Protein AF-A0A090WZ86-F1 (afdb_monomer_lite)

Foldseek 3Di:
DDDDDDPPDPPPPPPDPPPPDPDDDDPDDADQAPQFAFFDDDPGRDLQPDPLAAPQWDDAPQKIKGWGQGNQQWTKIWMAGPDDGHIDIETDPVDHQDDRDSQFHKHWDAQPPFGKIKIWGGADQDFTFIKIFDTCCRVPVPVDDPYPVRMDHTDRDPDPPDIDGDTRAYQDDQDFDDDPNDGDSPHPHPPPVSD

pLDDT: mean 83.58, std 19.61, range [30.97, 98.69]

Organism: NCBI:txid504487

Sequence (195 aa):
MRKKILVSILCLVVVYPMFSQLKVVSKSISTIDKNALTVDGKFSSGINGRTFQKDALITHNGYQYVVHYNSERRVCISRRKLPNGKWNTLQFLDYYFKSNDSHNCISMGICPNDGTIHLAFDHHVDSLNYRVSKKGLATYPKLMKWDVSSFEPITSELEKDKPIIITYLNFGKPQMVIFNLTIVFAVRVMAIACW

Secondary structure (DSSP, 8-state):
-------------------------------S-TT--B--SSS-SB-SS-TTSTTSEEEETTEEEEEEE-TTS-EEEEEEETTTPPPEEEE-SS-------TT-PPEEEE-TTT--EEEE---EEEE--EEEBPTTTTTSTTTS--SGGGBPPPBSBSSTT-B-EEES-B-SPP---EETTEE---S-B---TT-

Structure (mmCIF, N/CA/C/O backbone):
data_AF-A0A090WZ86-F1
#
_entry.id   AF-A0A090WZ86-F1
#
loop_
_atom_site.group_PDB
_atom_site.id
_atom_site.type_symbol
_atom_site.label_atom_id
_atom_site.label_alt_id
_atom_site.label_comp_id
_atom_site.label_asym_id
_atom_site.label_entity_id
_atom_site.label_seq_id
_atom_site.pdbx_PDB_ins_code
_atom_site.Cartn_x
_atom_site.Cartn_y
_atom_site.Cartn_z
_atom_site.occupancy
_atom_site.B_iso_or_equiv
_atom_site.auth_seq_id
_atom_site.auth_comp_id
_atom_site.auth_asym_id
_atom_site.auth_atom_id
_atom_site.pdbx_PDB_model_num
ATOM 1 N N . MET A 1 1 ? 18.870 37.520 84.024 1.00 39.22 1 MET A N 1
ATOM 2 C CA . MET A 1 1 ? 19.244 37.514 82.589 1.00 39.22 1 MET A CA 1
ATOM 3 C C . MET A 1 1 ? 18.884 36.160 81.969 1.00 39.22 1 MET A C 1
ATOM 5 O O . MET A 1 1 ? 19.612 35.201 82.174 1.00 39.22 1 MET A O 1
ATOM 9 N N . ARG A 1 2 ? 17.742 36.040 81.273 1.00 42.72 2 ARG A N 1
ATOM 10 C CA . ARG A 1 2 ? 17.337 34.818 80.542 1.00 42.72 2 ARG A CA 1
ATOM 11 C C . ARG A 1 2 ? 17.528 35.062 79.041 1.00 42.72 2 ARG A C 1
ATOM 13 O O . ARG A 1 2 ? 16.828 35.895 78.474 1.00 42.72 2 ARG A O 1
ATOM 20 N N . LYS A 1 3 ? 18.491 34.376 78.415 1.00 45.03 3 LYS A N 1
ATOM 21 C CA . LYS A 1 3 ? 18.732 34.425 76.962 1.00 45.03 3 LYS A CA 1
ATOM 22 C C . LYS A 1 3 ? 17.615 33.648 76.252 1.00 45.03 3 LYS A C 1
ATOM 24 O O . LYS A 1 3 ? 17.501 32.442 76.440 1.00 45.03 3 LYS A O 1
ATOM 29 N N . LYS A 1 4 ? 16.775 34.338 75.474 1.00 47.06 4 LYS A N 1
ATOM 30 C CA . LYS A 1 4 ? 15.809 33.713 74.559 1.00 47.06 4 LYS A CA 1
ATOM 31 C C . LYS A 1 4 ? 16.575 33.272 73.309 1.00 47.06 4 LYS A C 1
ATOM 33 O O . LYS A 1 4 ? 17.083 34.120 72.585 1.00 47.06 4 LYS A O 1
ATOM 38 N N . ILE A 1 5 ? 16.702 31.965 73.092 1.00 53.88 5 ILE A N 1
ATOM 39 C CA . ILE A 1 5 ? 17.257 31.409 71.853 1.00 53.88 5 ILE A CA 1
ATOM 40 C C . ILE A 1 5 ? 16.144 31.465 70.806 1.00 53.88 5 ILE A C 1
ATOM 42 O O . ILE A 1 5 ? 15.132 30.778 70.925 1.00 53.88 5 ILE A O 1
ATOM 46 N N . LEU A 1 6 ? 16.315 32.343 69.822 1.00 53.22 6 LEU A N 1
ATOM 47 C CA . LEU A 1 6 ? 15.448 32.456 68.657 1.00 53.22 6 LEU A CA 1
ATOM 48 C C . LEU A 1 6 ? 15.813 31.313 67.697 1.00 53.22 6 LEU A C 1
ATOM 50 O O . LEU A 1 6 ? 16.850 31.361 67.039 1.00 53.22 6 LEU A O 1
ATOM 54 N N . VAL A 1 7 ? 15.001 30.257 67.657 1.00 53.53 7 VAL A N 1
ATOM 55 C CA . VAL A 1 7 ? 15.144 29.184 66.663 1.00 53.53 7 VAL A CA 1
ATOM 56 C C . VAL A 1 7 ? 14.604 29.719 65.339 1.00 53.53 7 VAL A C 1
ATOM 58 O O . VAL A 1 7 ? 13.395 29.818 65.143 1.00 53.53 7 VAL A O 1
ATOM 61 N N . SER A 1 8 ? 15.510 30.124 64.452 1.00 55.25 8 SER A N 1
ATOM 62 C CA . SER A 1 8 ? 15.177 30.479 63.073 1.00 55.25 8 SER A CA 1
ATOM 63 C C . SER A 1 8 ? 14.865 29.194 62.305 1.00 55.25 8 SER A C 1
ATOM 65 O O . SER A 1 8 ? 15.757 28.388 62.043 1.00 55.25 8 SER A O 1
ATOM 67 N N . ILE A 1 9 ? 13.587 28.970 61.995 1.00 58.94 9 ILE A N 1
ATOM 68 C CA . ILE A 1 9 ? 13.146 27.876 61.127 1.00 58.94 9 ILE A CA 1
ATOM 69 C C . ILE A 1 9 ? 13.481 28.289 59.693 1.00 58.94 9 ILE A C 1
ATOM 71 O O . ILE A 1 9 ? 12.771 29.076 59.068 1.00 58.94 9 ILE A O 1
ATOM 75 N N . LEU A 1 10 ? 14.597 27.777 59.181 1.00 55.28 10 LEU A N 1
ATOM 76 C CA . LEU A 1 10 ? 14.956 27.879 57.774 1.00 55.28 10 LEU A CA 1
ATOM 77 C C . LEU A 1 10 ? 13.986 26.994 56.971 1.00 55.28 10 LEU A C 1
ATOM 79 O O . LEU A 1 10 ? 14.172 25.782 56.878 1.00 55.28 10 LEU A O 1
ATOM 83 N N . CYS A 1 11 ? 12.929 27.590 56.414 1.00 53.56 11 CYS A N 1
ATOM 84 C CA . CYS A 1 11 ? 12.079 26.941 55.416 1.00 53.56 11 CYS A CA 1
ATOM 85 C C . CYS A 1 11 ? 12.899 26.692 54.141 1.00 53.56 11 CYS A C 1
ATOM 87 O O . CYS A 1 11 ? 12.952 27.527 53.240 1.00 53.56 11 CYS A O 1
ATOM 89 N N . LEU A 1 12 ? 13.549 25.531 54.072 1.00 58.34 12 LEU A N 1
ATOM 90 C CA . LEU A 1 12 ? 14.078 24.960 52.839 1.00 58.34 12 LEU A CA 1
ATOM 91 C C . LEU A 1 12 ? 12.886 24.606 51.940 1.00 58.34 12 LEU A C 1
ATOM 93 O O . LEU A 1 12 ? 12.305 23.526 52.040 1.00 58.34 12 LEU A O 1
ATOM 97 N N . VAL A 1 13 ? 12.490 25.541 51.076 1.00 61.47 13 VAL A N 1
ATOM 98 C CA . VAL A 1 13 ? 11.568 25.260 49.973 1.00 61.47 13 VAL A CA 1
ATOM 99 C C . VAL A 1 13 ? 12.326 24.385 48.981 1.00 61.47 13 VAL A C 1
ATOM 101 O O . VAL A 1 13 ? 13.058 24.871 48.121 1.00 61.47 13 VAL A O 1
ATOM 104 N N . VAL A 1 14 ? 12.198 23.069 49.142 1.00 64.75 14 VAL A N 1
ATOM 105 C CA . VAL A 1 14 ? 12.689 22.098 48.166 1.00 64.75 14 VAL A CA 1
ATOM 106 C C . VAL A 1 14 ? 11.776 22.193 46.948 1.00 64.75 14 VAL A C 1
ATOM 108 O O . VAL A 1 14 ? 10.682 21.631 46.922 1.00 64.75 14 VAL A O 1
ATOM 111 N N . VAL A 1 15 ? 12.209 22.953 45.942 1.00 65.00 15 VAL A N 1
ATOM 112 C CA . VAL A 1 15 ? 11.577 22.960 44.621 1.00 65.00 15 VAL A CA 1
ATOM 113 C C . VAL A 1 15 ? 11.912 21.621 43.969 1.00 65.00 15 VAL A C 1
ATOM 115 O O . VAL A 1 15 ? 12.949 21.474 43.329 1.00 65.00 15 VAL A O 1
ATOM 118 N N . TYR A 1 16 ? 11.064 20.614 44.176 1.00 65.81 16 TYR A N 1
ATOM 119 C CA . TYR A 1 16 ? 11.126 19.388 43.389 1.00 65.81 16 TYR A CA 1
ATOM 120 C C . TYR A 1 16 ? 10.712 19.737 41.957 1.00 65.81 16 TYR A C 1
ATOM 122 O O . TYR A 1 16 ? 9.567 20.151 41.752 1.00 65.81 16 TYR A O 1
ATOM 130 N N . PRO A 1 17 ? 11.587 19.588 40.949 1.00 64.00 17 PRO A N 1
ATOM 131 C CA . PRO A 1 17 ? 11.141 19.698 39.575 1.00 64.00 17 PRO A CA 1
ATOM 132 C C . PRO A 1 17 ? 10.193 18.524 39.307 1.00 64.00 17 PRO A C 1
ATOM 134 O O . PRO A 1 17 ? 10.620 17.375 39.190 1.00 64.00 17 PRO A O 1
ATOM 137 N N . MET A 1 18 ? 8.887 18.796 39.241 1.00 65.12 18 MET A N 1
ATOM 138 C CA . MET A 1 18 ? 7.912 17.839 38.724 1.00 65.12 18 MET A CA 1
ATOM 139 C C . MET A 1 18 ? 8.135 17.693 37.218 1.00 65.12 18 MET A C 1
ATOM 141 O O . MET A 1 18 ? 7.459 18.314 36.400 1.00 65.12 18 MET A O 1
ATOM 145 N N . PHE A 1 19 ? 9.083 16.843 36.838 1.00 65.44 19 PHE A N 1
ATOM 146 C CA . PHE A 1 19 ? 9.094 16.269 35.503 1.00 65.44 19 PHE A CA 1
ATOM 147 C C . PHE A 1 19 ? 7.939 15.270 35.426 1.00 65.44 19 PHE A C 1
ATOM 149 O O . PHE A 1 19 ? 8.077 14.103 35.785 1.00 65.44 19 PHE A O 1
ATOM 156 N N . SER A 1 20 ? 6.768 15.729 34.986 1.00 66.81 20 SER A N 1
ATOM 157 C CA . SER A 1 20 ? 5.712 14.814 34.558 1.00 66.81 20 SER A CA 1
ATOM 158 C C . SER A 1 20 ? 6.162 14.166 33.250 1.00 66.81 20 SER A C 1
ATOM 160 O O . SER A 1 20 ? 6.010 14.733 32.168 1.00 66.81 20 SER A O 1
ATOM 162 N N . GLN A 1 21 ? 6.801 13.001 33.344 1.00 76.12 21 GLN A N 1
ATOM 163 C CA . GLN A 1 21 ? 7.165 12.224 32.168 1.00 76.12 21 GLN A CA 1
ATOM 164 C C . GLN A 1 21 ? 5.906 11.534 31.632 1.00 76.12 21 GLN A C 1
ATOM 166 O O . GLN A 1 21 ? 5.276 10.734 32.326 1.00 76.12 21 GLN A O 1
ATOM 171 N N . LEU A 1 22 ? 5.533 11.833 30.385 1.00 82.06 22 LEU A N 1
ATOM 172 C CA . LEU A 1 22 ? 4.475 11.117 29.670 1.00 82.06 22 LEU A CA 1
ATOM 173 C C . LEU A 1 22 ? 4.812 9.621 29.636 1.00 82.06 22 LEU A C 1
ATOM 175 O O . LEU A 1 22 ? 5.748 9.194 28.959 1.00 82.06 22 LEU A O 1
ATOM 179 N N . LYS A 1 23 ? 4.038 8.811 30.363 1.00 82.94 23 LYS A N 1
ATOM 180 C CA . LYS A 1 23 ? 4.167 7.354 30.327 1.00 82.94 23 LYS A CA 1
ATOM 181 C C . LYS A 1 23 ? 3.470 6.825 29.076 1.00 82.94 23 LYS A C 1
ATOM 183 O O . LYS A 1 23 ? 2.263 6.593 29.072 1.00 82.94 23 LYS A O 1
ATOM 188 N N . VAL A 1 24 ? 4.236 6.631 28.008 1.00 84.38 24 VAL A N 1
ATOM 189 C CA . VAL A 1 24 ? 3.754 5.950 26.802 1.00 84.38 24 VAL A CA 1
ATOM 190 C C . VAL A 1 24 ? 3.672 4.454 27.104 1.00 84.38 24 VAL A C 1
ATOM 192 O O . VAL A 1 24 ? 4.690 3.794 27.298 1.00 84.38 24 VAL A O 1
ATOM 195 N N . VAL A 1 25 ? 2.455 3.914 27.173 1.00 86.00 25 VAL A N 1
ATOM 196 C CA . VAL A 1 25 ? 2.216 2.474 27.340 1.00 86.00 25 VAL A CA 1
ATOM 197 C C . VAL A 1 25 ? 1.692 1.916 26.023 1.00 86.00 25 VAL A C 1
ATOM 199 O O . VAL A 1 25 ? 0.678 2.385 25.505 1.00 86.00 25 VAL A O 1
ATOM 202 N N . SER A 1 26 ? 2.371 0.903 25.477 1.00 82.25 26 SER A N 1
ATOM 203 C CA . SER A 1 26 ? 1.853 0.162 24.326 1.00 82.25 26 SER A CA 1
ATOM 204 C C . SER A 1 26 ? 0.559 -0.543 24.724 1.00 82.25 26 SER A C 1
ATOM 206 O O . SER A 1 26 ? 0.555 -1.376 25.628 1.00 82.25 26 SER A O 1
ATOM 208 N N . LYS A 1 27 ? -0.552 -0.192 24.070 1.00 83.62 27 LYS A N 1
ATOM 209 C CA . LYS A 1 27 ? -1.859 -0.805 24.347 1.00 83.62 27 LYS A CA 1
ATOM 210 C C . LYS A 1 27 ? -1.998 -2.174 23.684 1.00 83.62 27 LYS A C 1
ATOM 212 O O . LYS A 1 27 ? -2.560 -3.091 24.270 1.00 83.62 27 LYS A O 1
ATOM 217 N N . SER A 1 28 ? -1.531 -2.293 22.444 1.00 84.62 28 SER A N 1
ATOM 218 C CA . SER A 1 28 ? -1.653 -3.513 21.646 1.00 84.62 28 SER A CA 1
ATOM 219 C C . SER A 1 28 ? -0.748 -3.453 20.423 1.00 84.62 28 SER A C 1
ATOM 221 O O . SER A 1 28 ? -0.663 -2.409 19.775 1.00 84.62 28 SER A O 1
ATOM 223 N N . ILE A 1 29 ? -0.171 -4.592 20.051 1.00 87.81 29 ILE A N 1
ATOM 224 C CA . ILE A 1 29 ? 0.528 -4.776 18.777 1.00 87.81 29 ILE A CA 1
ATOM 225 C C . ILE A 1 29 ? -0.422 -5.482 17.813 1.00 87.81 29 ILE A C 1
ATOM 227 O O . ILE A 1 29 ? -1.115 -6.426 18.188 1.00 87.81 29 ILE A O 1
ATOM 231 N N . SER A 1 30 ? -0.462 -5.030 16.563 1.00 91.81 30 SER A N 1
ATOM 232 C CA . SER A 1 30 ? -1.195 -5.710 15.501 1.00 91.81 30 SER A CA 1
ATOM 233 C C . SER A 1 30 ? -0.286 -5.903 14.303 1.00 91.81 30 SER A C 1
ATOM 235 O O . SER A 1 30 ? 0.218 -4.934 13.743 1.00 91.81 30 SER A O 1
ATOM 237 N N . THR A 1 31 ? -0.080 -7.161 13.92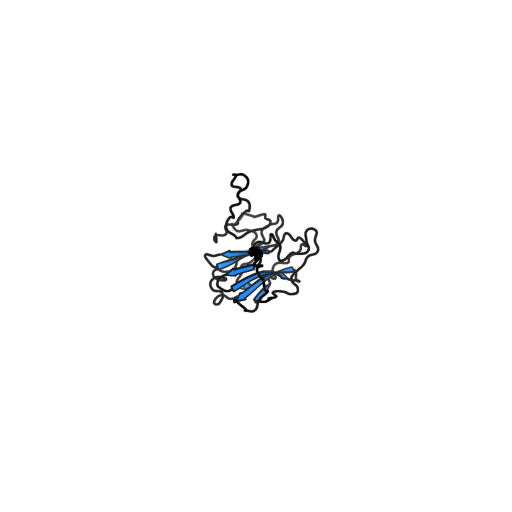8 1.00 94.62 31 THR A N 1
ATOM 238 C CA . THR A 1 31 ? 0.767 -7.539 12.800 1.00 94.62 31 THR A CA 1
ATOM 239 C C . THR A 1 31 ? -0.082 -7.697 11.547 1.00 94.62 31 THR A C 1
ATOM 241 O O . THR A 1 31 ? -1.096 -8.394 11.574 1.00 94.62 31 THR A O 1
ATOM 244 N N . ILE A 1 32 ? 0.336 -7.045 10.466 1.00 95.69 32 ILE A N 1
ATOM 245 C CA . ILE A 1 32 ? -0.312 -7.120 9.150 1.00 95.69 32 ILE A CA 1
ATOM 246 C C . ILE A 1 32 ? 0.313 -8.247 8.332 1.00 95.69 32 ILE A C 1
ATOM 248 O O . ILE A 1 32 ? -0.394 -9.096 7.802 1.00 95.69 32 ILE A O 1
ATOM 252 N N . ASP A 1 33 ? 1.644 -8.273 8.293 1.00 96.06 33 ASP A N 1
ATOM 253 C CA . ASP A 1 33 ? 2.438 -9.251 7.565 1.00 96.06 33 ASP A CA 1
ATOM 254 C C . ASP A 1 33 ? 3.759 -9.468 8.317 1.00 96.06 33 ASP A C 1
ATOM 256 O O . ASP A 1 33 ? 4.492 -8.516 8.585 1.00 96.06 33 ASP A O 1
ATOM 260 N N . LYS A 1 34 ? 4.029 -10.713 8.724 1.00 95.50 34 LYS A N 1
ATOM 261 C CA . LYS A 1 34 ? 5.273 -11.082 9.427 1.00 95.50 34 LYS A CA 1
ATOM 262 C C . LYS A 1 34 ? 6.469 -11.158 8.480 1.00 95.50 34 LYS A C 1
ATOM 264 O O . LYS A 1 34 ? 7.598 -11.039 8.938 1.00 95.50 34 LYS A O 1
ATOM 269 N N . ASN A 1 35 ? 6.198 -11.343 7.192 1.00 95.25 35 ASN A N 1
ATOM 270 C CA . ASN A 1 35 ? 7.178 -11.537 6.136 1.00 95.25 35 ASN A CA 1
ATOM 271 C C . ASN A 1 35 ? 7.135 -10.360 5.150 1.00 95.25 35 ASN A C 1
ATOM 273 O O . ASN A 1 35 ? 7.445 -10.527 3.973 1.00 95.25 35 ASN A O 1
ATOM 277 N N . ALA A 1 36 ? 6.716 -9.172 5.607 1.00 96.25 36 ALA A N 1
ATOM 278 C CA . ALA A 1 36 ? 6.737 -7.973 4.779 1.00 96.25 36 ALA A CA 1
ATOM 279 C C . ALA A 1 36 ? 8.138 -7.778 4.184 1.00 96.25 36 ALA A C 1
ATOM 281 O O . ALA A 1 36 ? 9.143 -7.999 4.863 1.00 96.25 36 ALA A O 1
ATOM 282 N N . LEU A 1 37 ? 8.197 -7.369 2.917 1.00 97.44 37 LEU A N 1
ATOM 283 C CA . LEU A 1 37 ? 9.449 -7.306 2.176 1.00 97.44 37 LEU A CA 1
ATOM 284 C C . LEU A 1 37 ? 10.464 -6.399 2.873 1.00 97.44 37 LEU A C 1
ATOM 286 O O . LEU A 1 37 ? 10.158 -5.259 3.239 1.00 97.44 37 LEU A O 1
ATOM 290 N N . THR A 1 38 ? 11.692 -6.891 2.957 1.00 96.12 38 THR A N 1
ATOM 291 C CA . THR A 1 38 ? 12.906 -6.084 3.023 1.00 96.12 38 THR A CA 1
ATOM 292 C C . THR A 1 38 ? 13.673 -6.292 1.724 1.00 96.12 38 THR A C 1
ATOM 294 O O . THR A 1 38 ? 13.548 -7.327 1.067 1.00 96.12 38 THR A O 1
ATOM 297 N N . VAL A 1 39 ? 14.426 -5.285 1.306 1.00 95.31 39 VAL A N 1
ATOM 298 C CA . VAL A 1 39 ? 15.260 -5.358 0.103 1.00 95.31 39 VAL A CA 1
ATOM 299 C C . VAL A 1 39 ? 16.730 -5.349 0.488 1.00 95.31 39 VAL A C 1
ATOM 301 O O . VAL A 1 39 ? 17.085 -4.954 1.593 1.00 95.31 39 VAL A O 1
ATOM 304 N N . ASP A 1 40 ? 17.588 -5.778 -0.426 1.00 93.06 40 ASP A N 1
ATOM 305 C CA . ASP A 1 40 ? 19.031 -5.599 -0.299 1.00 93.06 40 ASP A CA 1
ATOM 306 C C . ASP A 1 40 ? 19.513 -4.761 -1.481 1.00 93.06 40 ASP A C 1
ATOM 308 O O . ASP A 1 40 ? 19.648 -5.239 -2.610 1.00 93.06 40 ASP A O 1
ATOM 312 N N . GLY A 1 41 ? 19.628 -3.457 -1.252 1.00 88.19 41 GLY A N 1
ATOM 313 C CA . GLY A 1 41 ? 19.908 -2.485 -2.295 1.00 88.19 41 GLY A CA 1
ATOM 314 C C . GLY A 1 41 ? 20.697 -1.295 -1.779 1.00 88.19 41 GLY A C 1
ATOM 315 O O . GLY A 1 41 ? 20.852 -1.086 -0.579 1.00 88.19 41 GLY A O 1
ATOM 316 N N . LYS A 1 42 ? 21.179 -0.481 -2.721 1.00 90.12 42 LYS A N 1
ATOM 317 C CA . LYS A 1 42 ? 22.143 0.603 -2.479 1.00 90.12 42 LYS A CA 1
ATOM 318 C C . LYS A 1 42 ? 21.708 1.624 -1.419 1.00 90.12 42 LYS A C 1
ATOM 320 O O . LYS A 1 42 ? 22.558 2.208 -0.757 1.00 90.12 42 LYS A O 1
ATOM 325 N N . PHE A 1 43 ? 20.409 1.893 -1.306 1.00 87.62 43 PHE A N 1
ATOM 326 C CA . PHE A 1 43 ? 19.899 3.033 -0.539 1.00 87.62 43 PHE A CA 1
ATOM 327 C C . PHE A 1 43 ? 19.440 2.658 0.874 1.00 87.62 43 PHE A C 1
ATOM 329 O O . PHE A 1 43 ? 19.693 3.400 1.822 1.00 87.62 43 PHE A O 1
ATOM 336 N N . SER A 1 44 ? 18.750 1.524 1.029 1.00 91.50 44 SER A N 1
ATOM 337 C CA . SER A 1 44 ? 18.336 0.969 2.321 1.00 91.50 44 SER A CA 1
ATOM 338 C C . SER A 1 44 ? 17.670 -0.391 2.145 1.00 91.50 44 SER A C 1
ATOM 340 O O . SER A 1 44 ? 17.164 -0.688 1.067 1.00 91.50 44 SER A O 1
ATOM 342 N N . SER A 1 45 ? 17.577 -1.163 3.229 1.00 91.94 45 SER A N 1
ATOM 343 C CA . SER A 1 45 ? 16.826 -2.417 3.254 1.00 91.94 45 SER A CA 1
ATOM 344 C C . SER A 1 45 ? 15.337 -2.267 3.571 1.00 91.94 45 SER A C 1
ATOM 346 O O . SER A 1 45 ? 14.533 -3.146 3.254 1.00 91.94 45 SER A O 1
ATOM 348 N N . GLY A 1 46 ? 14.935 -1.146 4.176 1.00 92.12 46 GLY A N 1
ATOM 349 C CA . GLY A 1 46 ? 13.526 -0.853 4.416 1.00 92.12 46 GLY A CA 1
ATOM 350 C C . GLY A 1 46 ? 12.856 -0.377 3.132 1.00 92.12 46 GLY A C 1
ATOM 351 O O . GLY A 1 46 ? 13.106 0.741 2.704 1.00 92.12 46 GLY A O 1
ATOM 352 N N . ILE A 1 47 ? 11.999 -1.191 2.521 1.00 95.44 47 ILE A N 1
ATOM 353 C CA . ILE A 1 47 ? 11.106 -0.737 1.437 1.00 95.44 47 ILE A CA 1
ATOM 354 C C . ILE A 1 47 ? 9.723 -0.341 1.972 1.00 95.44 47 ILE A C 1
ATOM 356 O O . ILE A 1 47 ? 9.053 0.527 1.423 1.00 95.44 47 ILE A O 1
ATOM 360 N N . ASN A 1 48 ? 9.315 -0.945 3.089 1.00 95.25 48 ASN A N 1
ATOM 361 C CA . ASN A 1 48 ? 8.078 -0.645 3.796 1.00 95.25 48 ASN A CA 1
ATOM 362 C C . ASN A 1 48 ? 8.371 0.251 5.008 1.00 95.25 48 ASN A C 1
ATOM 364 O O . ASN A 1 48 ? 9.306 -0.018 5.761 1.00 95.25 48 ASN A O 1
ATOM 368 N N . GLY A 1 49 ? 7.566 1.293 5.226 1.00 88.56 49 GLY A N 1
ATOM 369 C CA . GLY A 1 49 ? 7.665 2.162 6.402 1.00 88.56 49 GLY A CA 1
ATOM 370 C C . GLY A 1 49 ? 8.760 3.225 6.313 1.00 88.56 49 GLY A C 1
ATOM 371 O O . GLY A 1 49 ? 9.348 3.591 7.331 1.00 88.56 49 GLY A O 1
ATOM 372 N N . ARG A 1 50 ? 9.068 3.721 5.109 1.00 89.38 50 ARG A N 1
ATOM 373 C CA . ARG A 1 50 ? 10.053 4.799 4.949 1.00 89.38 50 ARG A CA 1
ATOM 374 C C . ARG A 1 50 ? 9.526 6.126 5.4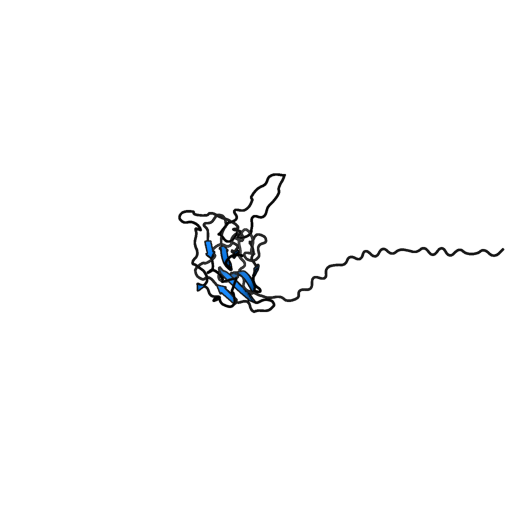60 1.00 89.38 50 ARG A C 1
ATOM 376 O O . ARG A 1 50 ? 8.352 6.435 5.315 1.00 89.38 50 ARG A O 1
ATOM 383 N N . THR A 1 51 ? 10.422 6.954 5.993 1.00 86.62 51 THR A N 1
ATOM 384 C CA . THR A 1 51 ? 10.078 8.292 6.508 1.00 86.62 51 THR A CA 1
ATOM 385 C C . THR A 1 51 ? 9.479 9.200 5.433 1.00 86.62 51 THR A C 1
ATOM 387 O O . THR A 1 51 ? 8.682 10.079 5.741 1.00 86.62 51 THR A O 1
ATOM 390 N N . PHE A 1 52 ? 9.839 8.975 4.168 1.00 85.00 52 PHE A N 1
ATOM 391 C CA . PHE A 1 52 ? 9.289 9.681 3.014 1.00 85.00 52 PHE A CA 1
ATOM 392 C C . PHE A 1 52 ? 8.126 8.948 2.328 1.00 85.00 52 PHE A C 1
ATOM 394 O O . PHE A 1 52 ? 7.539 9.523 1.410 1.00 85.00 52 PHE A O 1
ATOM 401 N N . GLN A 1 53 ? 7.778 7.721 2.746 1.00 87.81 53 GLN A N 1
ATOM 402 C CA . GLN A 1 53 ? 6.604 7.015 2.227 1.00 87.81 53 GLN A CA 1
ATOM 403 C C . GLN A 1 53 ? 5.358 7.833 2.569 1.00 87.81 53 GLN A C 1
ATOM 405 O O . GLN A 1 53 ? 5.095 8.115 3.740 1.00 87.81 53 GLN A O 1
ATOM 410 N N . LYS A 1 54 ? 4.603 8.244 1.548 1.00 86.88 54 LYS A N 1
ATOM 411 C CA . LYS A 1 54 ? 3.431 9.096 1.746 1.00 86.88 54 LYS A CA 1
ATOM 412 C C . LYS A 1 54 ? 2.248 8.229 2.158 1.00 86.88 54 LYS A C 1
ATOM 414 O O . LYS A 1 54 ? 1.729 7.452 1.364 1.00 86.88 54 LYS A O 1
ATOM 419 N N . ASP A 1 55 ? 1.892 8.353 3.433 1.00 88.44 55 ASP A N 1
ATOM 420 C CA . ASP A 1 55 ? 0.750 7.706 4.075 1.00 88.44 55 ASP A CA 1
ATOM 421 C C . ASP A 1 55 ? 0.714 6.176 3.927 1.00 88.44 55 ASP A C 1
ATOM 423 O O . ASP A 1 55 ? -0.189 5.591 3.335 1.00 88.44 55 ASP A O 1
ATOM 427 N N . ALA A 1 56 ? 1.675 5.492 4.555 1.00 92.56 56 ALA A N 1
ATOM 428 C CA . ALA A 1 56 ? 1.664 4.028 4.654 1.00 92.56 56 ALA A CA 1
ATOM 429 C C . ALA A 1 56 ? 0.435 3.479 5.409 1.00 92.56 56 ALA A C 1
ATOM 431 O O . ALA A 1 56 ? 0.039 2.337 5.187 1.00 92.56 56 ALA A O 1
ATOM 432 N N . LEU A 1 57 ? -0.152 4.278 6.311 1.00 94.88 57 LEU A N 1
ATOM 433 C CA . LEU A 1 57 ? -1.307 3.933 7.139 1.00 94.88 57 LEU A CA 1
ATOM 434 C C . LEU A 1 57 ? -2.295 5.103 7.182 1.00 94.88 57 LEU A C 1
ATOM 436 O O . LEU A 1 57 ? -1.932 6.201 7.591 1.00 94.88 57 LEU A O 1
ATOM 440 N N . ILE A 1 58 ? -3.559 4.852 6.836 1.00 95.62 58 ILE A N 1
ATOM 441 C CA . ILE A 1 58 ? -4.644 5.845 6.890 1.00 95.62 58 ILE A CA 1
ATOM 442 C C . ILE A 1 58 ? -5.797 5.297 7.732 1.00 95.62 58 ILE A C 1
ATOM 444 O O . ILE A 1 58 ? -6.166 4.128 7.622 1.00 95.62 58 ILE A O 1
ATOM 448 N N . THR A 1 59 ? -6.396 6.147 8.570 1.00 95.69 59 THR A N 1
ATOM 449 C CA . THR A 1 59 ? -7.669 5.854 9.249 1.00 95.69 59 THR A CA 1
ATOM 450 C C . THR A 1 59 ? -8.791 6.640 8.579 1.00 95.69 59 THR A C 1
ATOM 452 O O . THR A 1 59 ? -8.694 7.857 8.459 1.00 95.69 59 THR A O 1
ATOM 455 N N . HIS A 1 60 ? -9.863 5.964 8.169 1.00 95.12 60 HIS A N 1
ATOM 456 C CA . HIS A 1 60 ? -11.025 6.593 7.540 1.00 95.12 60 HIS A CA 1
ATOM 457 C C . HIS A 1 60 ? -12.308 5.816 7.871 1.00 95.12 60 HIS A C 1
ATOM 459 O O . HIS A 1 60 ? -12.326 4.585 7.813 1.00 95.12 60 HIS A O 1
ATOM 465 N N . ASN A 1 61 ? -13.374 6.526 8.256 1.00 95.06 61 ASN A N 1
ATOM 466 C CA . ASN A 1 61 ? -14.702 5.977 8.580 1.00 95.06 61 ASN A CA 1
ATOM 467 C C . ASN A 1 61 ? -14.701 4.738 9.496 1.00 95.06 61 ASN A C 1
ATOM 469 O O . ASN A 1 61 ? -15.432 3.770 9.278 1.00 95.06 61 ASN A O 1
ATOM 473 N N . GLY A 1 62 ? -13.871 4.756 10.544 1.00 96.31 62 GLY A N 1
ATOM 474 C CA . GLY A 1 62 ? -13.781 3.664 11.522 1.00 96.31 62 GLY A CA 1
ATOM 475 C C . GLY A 1 62 ? -13.029 2.424 11.026 1.00 96.31 62 GLY A C 1
ATOM 476 O O . GLY A 1 62 ? -13.091 1.372 11.665 1.00 96.31 62 GLY A O 1
ATOM 477 N N . TYR A 1 63 ? -12.312 2.531 9.908 1.00 98.12 63 TYR A N 1
ATOM 478 C CA . TYR A 1 63 ? -11.408 1.511 9.388 1.00 98.12 63 TYR A CA 1
ATOM 479 C C . TYR A 1 63 ? -9.988 2.056 9.293 1.00 98.12 63 TYR A C 1
ATOM 481 O O . TYR A 1 63 ? -9.774 3.258 9.143 1.00 98.12 63 TYR A O 1
ATOM 489 N N . GLN A 1 64 ? -9.019 1.152 9.369 1.00 97.81 64 GLN A N 1
ATOM 490 C CA . GLN A 1 64 ? -7.626 1.429 9.051 1.00 97.81 64 GLN A CA 1
ATOM 491 C C . GLN A 1 64 ? -7.220 0.705 7.783 1.00 97.81 64 GLN A C 1
ATOM 493 O O . GLN A 1 64 ? -7.642 -0.432 7.562 1.00 97.81 64 GLN A O 1
ATOM 498 N N . TYR A 1 65 ? -6.383 1.373 7.003 1.00 98.25 65 TYR A N 1
ATOM 499 C CA . TYR A 1 65 ? -5.847 0.932 5.728 1.00 98.25 65 TYR A CA 1
ATOM 500 C C . TYR A 1 65 ? -4.329 0.998 5.803 1.00 98.25 65 TYR A C 1
ATOM 502 O O . TYR A 1 65 ? -3.803 1.971 6.343 1.00 98.25 65 TYR A O 1
ATOM 510 N N . VAL A 1 66 ? -3.636 -0.019 5.296 1.00 98.06 66 VAL A N 1
ATOM 511 C CA . VAL A 1 66 ? -2.169 -0.056 5.236 1.00 98.06 66 VAL A CA 1
ATOM 512 C C . VAL A 1 66 ? -1.717 -0.598 3.897 1.00 98.06 66 VAL A C 1
ATOM 514 O O . VAL A 1 66 ? -2.316 -1.549 3.402 1.00 98.06 66 VAL A O 1
ATOM 517 N N . VAL A 1 67 ? -0.654 -0.021 3.346 1.00 98.19 67 VAL A N 1
ATOM 518 C CA . VAL A 1 67 ? -0.013 -0.496 2.118 1.00 98.19 67 VAL A CA 1
ATOM 519 C C . VAL A 1 67 ? 1.405 -0.971 2.379 1.00 98.19 67 VAL A C 1
ATOM 521 O O . VAL A 1 67 ? 2.152 -0.354 3.141 1.00 98.19 67 VAL A O 1
ATOM 524 N N . HIS A 1 68 ? 1.779 -2.073 1.738 1.00 98.06 68 HIS A N 1
ATOM 525 C CA . HIS A 1 68 ? 3.116 -2.647 1.842 1.00 98.06 68 HIS A CA 1
ATOM 526 C C . HIS A 1 68 ? 3.424 -3.559 0.651 1.00 98.06 68 HIS A C 1
ATOM 528 O O . HIS A 1 68 ? 2.515 -4.040 -0.023 1.00 98.06 68 HIS A O 1
ATOM 534 N N . TYR A 1 69 ? 4.705 -3.816 0.402 1.00 98.44 69 TYR A N 1
ATOM 535 C CA . TYR A 1 69 ? 5.139 -4.954 -0.400 1.00 98.44 69 TYR A CA 1
ATOM 536 C C . TYR A 1 69 ? 5.276 -6.192 0.487 1.00 98.44 69 TYR A C 1
ATOM 538 O O . TYR A 1 69 ? 5.952 -6.136 1.520 1.00 98.44 69 TYR A O 1
ATOM 546 N N . ASN A 1 70 ? 4.668 -7.307 0.090 1.00 98.19 70 ASN A N 1
ATOM 547 C CA . ASN A 1 70 ? 4.832 -8.596 0.773 1.00 98.19 70 ASN A CA 1
ATOM 548 C C . ASN A 1 70 ? 6.131 -9.313 0.345 1.00 98.19 70 ASN A C 1
ATOM 550 O O . ASN A 1 70 ? 6.808 -8.881 -0.589 1.00 98.19 70 ASN A O 1
ATOM 554 N N . SER A 1 71 ? 6.460 -10.443 0.979 1.00 97.75 71 SER A N 1
ATOM 555 C CA . SER A 1 71 ? 7.629 -11.276 0.634 1.00 97.75 71 SER A CA 1
ATOM 556 C C . SER A 1 71 ? 7.698 -11.706 -0.835 1.00 97.75 71 SER A C 1
ATOM 558 O O . SER A 1 71 ? 8.781 -11.964 -1.349 1.00 97.75 71 SER A O 1
ATOM 560 N N . GLU A 1 72 ? 6.561 -11.768 -1.529 1.00 98.19 72 GLU A N 1
ATOM 561 C CA . GLU A 1 72 ? 6.467 -12.107 -2.956 1.00 98.19 72 GLU A CA 1
ATOM 562 C C . GLU A 1 72 ? 6.665 -10.892 -3.879 1.00 98.19 72 GLU A C 1
ATOM 564 O O . GLU A 1 72 ? 6.452 -10.980 -5.091 1.00 98.19 72 GLU A O 1
ATOM 569 N N . ARG A 1 73 ? 7.063 -9.746 -3.311 1.00 98.00 73 ARG A N 1
ATOM 570 C CA . ARG A 1 73 ? 7.304 -8.476 -4.010 1.00 98.00 73 ARG A CA 1
ATOM 571 C C . ARG A 1 73 ? 6.061 -7.948 -4.726 1.00 98.00 73 ARG A C 1
ATOM 573 O O . ARG A 1 73 ? 6.144 -7.336 -5.793 1.00 98.00 73 ARG A O 1
ATOM 580 N N . ARG A 1 74 ? 4.888 -8.181 -4.134 1.00 98.44 74 ARG A N 1
ATOM 581 C CA . ARG A 1 74 ? 3.592 -7.712 -4.636 1.00 98.44 74 ARG A CA 1
ATOM 582 C C . ARG A 1 74 ? 3.088 -6.530 -3.837 1.00 98.44 74 ARG A C 1
ATOM 584 O O . ARG A 1 74 ? 3.245 -6.490 -2.618 1.00 98.44 74 ARG A O 1
ATOM 591 N N . VAL A 1 75 ? 2.435 -5.600 -4.527 1.00 98.50 75 VAL A N 1
ATOM 592 C CA . VAL A 1 75 ? 1.724 -4.487 -3.892 1.00 98.50 75 VAL A CA 1
ATOM 593 C C . VAL A 1 75 ? 0.542 -5.062 -3.117 1.00 98.50 75 VAL A C 1
ATOM 595 O O . VAL A 1 75 ? -0.282 -5.788 -3.676 1.00 98.50 75 VAL A O 1
ATOM 598 N N . CYS A 1 76 ? 0.457 -4.737 -1.832 1.00 98.69 76 CYS A N 1
ATOM 599 C CA . CYS A 1 76 ? -0.622 -5.165 -0.958 1.00 98.69 76 CYS A CA 1
ATOM 600 C C . CYS A 1 76 ? -1.323 -3.961 -0.331 1.00 98.69 76 CYS A C 1
ATOM 602 O O . CYS A 1 76 ? -0.685 -2.971 0.030 1.00 98.69 76 CYS A O 1
ATOM 604 N N . ILE A 1 77 ? -2.640 -4.076 -0.155 1.00 98.69 77 ILE A N 1
ATOM 605 C CA . ILE A 1 77 ? -3.436 -3.171 0.676 1.00 98.69 77 ILE A CA 1
ATOM 606 C C . ILE A 1 77 ? -4.241 -3.977 1.692 1.00 98.69 77 ILE A C 1
ATOM 608 O O . ILE A 1 77 ? -4.994 -4.887 1.355 1.00 98.69 77 ILE A O 1
ATOM 612 N N . SER A 1 78 ? -4.098 -3.623 2.960 1.00 98.62 78 SER A N 1
ATOM 613 C CA . SER A 1 78 ? -4.754 -4.279 4.085 1.00 98.62 78 SER A CA 1
ATOM 614 C C . SER A 1 78 ? -5.783 -3.354 4.703 1.00 98.62 78 SER A C 1
ATOM 616 O O . SER A 1 78 ? -5.507 -2.175 4.899 1.00 98.62 78 SER A O 1
ATOM 618 N N . ARG A 1 79 ? -6.952 -3.886 5.069 1.00 98.31 79 ARG A N 1
ATOM 619 C CA . ARG A 1 79 ? -7.993 -3.134 5.780 1.00 98.31 79 ARG A CA 1
ATOM 620 C C . ARG A 1 79 ? -8.449 -3.855 7.039 1.00 98.31 79 ARG A C 1
ATOM 622 O O . ARG A 1 79 ? -8.695 -5.061 7.011 1.00 98.31 79 ARG A O 1
ATOM 629 N N . ARG A 1 80 ? -8.648 -3.115 8.129 1.00 97.69 80 ARG A N 1
ATOM 630 C CA . ARG A 1 80 ? -9.302 -3.620 9.347 1.00 97.69 80 ARG A CA 1
ATOM 631 C C . ARG A 1 80 ? -10.343 -2.652 9.884 1.00 97.69 80 ARG A C 1
ATOM 633 O O . ARG A 1 80 ? -10.196 -1.441 9.752 1.00 97.69 80 ARG A O 1
ATOM 640 N N . LYS A 1 81 ? -11.368 -3.188 10.542 1.00 97.75 81 LYS A N 1
ATOM 641 C CA . LYS A 1 81 ? -12.334 -2.394 11.313 1.00 97.75 81 LYS A CA 1
ATOM 642 C C . LYS A 1 81 ? -11.730 -2.025 12.669 1.00 97.75 81 LYS A C 1
ATOM 644 O O . LYS A 1 81 ? -11.185 -2.893 13.344 1.00 97.75 81 LYS A O 1
ATOM 649 N N . LEU A 1 82 ? -11.848 -0.775 13.096 1.00 96.19 82 LEU A N 1
ATOM 650 C CA . LEU A 1 82 ? -11.419 -0.361 14.431 1.00 96.19 82 LEU A CA 1
ATOM 651 C C . LEU A 1 82 ? -12.415 -0.793 15.526 1.00 96.19 82 LEU A C 1
ATOM 653 O O . LEU A 1 82 ? -13.602 -0.978 15.243 1.00 96.19 82 LEU A O 1
ATOM 657 N N . PRO A 1 83 ? -11.952 -0.943 16.784 1.00 93.69 83 PRO A N 1
ATOM 658 C CA . PRO A 1 83 ? -10.552 -0.829 17.216 1.00 93.69 83 PRO A CA 1
ATOM 659 C C . PRO A 1 83 ? -9.718 -2.101 16.969 1.00 93.69 83 PRO A C 1
ATOM 661 O O . PRO A 1 83 ? -8.514 -2.003 16.761 1.00 93.69 83 PRO A O 1
ATOM 664 N N . ASN A 1 84 ? -10.354 -3.279 16.948 1.00 91.38 84 ASN A N 1
ATOM 665 C CA . ASN A 1 84 ? -9.668 -4.572 17.105 1.00 91.38 84 ASN A CA 1
ATOM 666 C C . ASN A 1 84 ? -9.984 -5.586 15.988 1.00 91.38 84 ASN A C 1
ATOM 668 O O . ASN A 1 84 ? -9.821 -6.790 16.174 1.00 91.38 84 ASN A O 1
ATOM 672 N N . GLY A 1 85 ? -10.500 -5.136 14.844 1.00 95.44 85 GLY A N 1
ATOM 673 C CA . GLY A 1 85 ? -10.788 -6.013 13.713 1.00 95.44 85 GLY A CA 1
ATOM 674 C C . GLY A 1 85 ? -9.521 -6.652 13.140 1.00 95.44 85 GLY A C 1
ATOM 675 O O . GLY A 1 85 ? -8.429 -6.083 13.207 1.00 95.44 85 GLY A O 1
ATOM 676 N N . LYS A 1 86 ? -9.683 -7.835 12.543 1.00 96.38 86 LYS A N 1
ATOM 677 C CA . LYS A 1 86 ? -8.607 -8.517 11.813 1.00 96.38 86 LYS A CA 1
ATOM 678 C C . LYS A 1 86 ? -8.259 -7.747 10.536 1.00 96.38 86 LYS A C 1
ATOM 680 O O . LYS A 1 86 ? -9.138 -7.137 9.919 1.00 96.38 86 LYS A O 1
ATOM 685 N N . TRP A 1 87 ? -6.991 -7.798 10.145 1.00 98.06 87 TRP A N 1
ATOM 686 C CA . TRP A 1 87 ? -6.550 -7.322 8.838 1.00 98.06 87 TRP A CA 1
ATOM 687 C C . TRP A 1 87 ? -7.059 -8.256 7.743 1.00 98.06 87 TRP A C 1
ATOM 689 O O . TRP A 1 87 ? -6.979 -9.474 7.876 1.00 98.06 87 TRP A O 1
ATOM 699 N N . ASN A 1 88 ? -7.597 -7.670 6.679 1.00 98.25 88 ASN A N 1
ATOM 700 C CA . ASN A 1 88 ? -7.961 -8.358 5.449 1.00 98.25 88 ASN A CA 1
ATOM 701 C C . ASN A 1 88 ? -7.097 -7.766 4.340 1.00 98.25 88 ASN A C 1
ATOM 703 O O . ASN A 1 88 ? -7.271 -6.595 3.987 1.00 98.25 88 ASN A O 1
ATOM 707 N N . THR A 1 89 ? -6.158 -8.557 3.839 1.00 98.62 89 THR A N 1
ATOM 708 C CA . THR A 1 89 ? -5.146 -8.119 2.876 1.00 98.62 89 THR A CA 1
ATOM 709 C C . THR A 1 89 ? -5.564 -8.498 1.468 1.00 98.62 89 THR A C 1
ATOM 711 O O . THR A 1 89 ? -5.908 -9.647 1.208 1.00 98.62 89 THR A O 1
ATOM 714 N N . LEU A 1 90 ? -5.529 -7.525 0.565 1.00 98.69 90 LEU A N 1
ATOM 715 C CA . LEU A 1 90 ? -5.590 -7.739 -0.872 1.00 98.69 90 LEU A CA 1
ATOM 716 C C . LEU A 1 90 ? -4.171 -7.670 -1.421 1.00 98.69 90 LEU A C 1
ATOM 718 O O . LEU A 1 90 ? -3.427 -6.745 -1.095 1.00 98.69 90 LEU A O 1
ATOM 722 N N . GLN A 1 91 ? -3.832 -8.634 -2.265 1.00 98.31 91 GLN A N 1
ATOM 723 C CA . GLN A 1 91 ? -2.572 -8.704 -2.990 1.00 98.31 91 GLN A CA 1
ATOM 724 C C . GLN A 1 91 ? -2.858 -8.512 -4.477 1.00 98.31 91 GLN A C 1
ATOM 726 O O . GLN A 1 91 ? -3.680 -9.227 -5.052 1.00 98.31 91 GLN A O 1
ATOM 731 N N . PHE A 1 92 ? -2.177 -7.556 -5.102 1.00 98.56 92 PHE A N 1
ATOM 732 C CA . PHE A 1 92 ? -2.268 -7.323 -6.539 1.00 98.56 92 PHE A CA 1
ATOM 733 C C . PHE A 1 92 ? -1.225 -8.183 -7.265 1.00 98.56 92 PHE A C 1
ATOM 735 O O . PHE A 1 92 ? -0.027 -8.090 -6.991 1.00 98.56 92 PHE A O 1
ATOM 742 N N . LEU A 1 93 ? -1.679 -9.061 -8.163 1.00 98.19 93 LEU A N 1
ATOM 743 C CA . LEU A 1 93 ? -0.820 -10.029 -8.867 1.00 98.19 93 LEU A CA 1
ATOM 744 C C . LEU A 1 93 ? -0.308 -9.521 -10.221 1.00 98.19 93 LEU A C 1
ATOM 746 O O . LEU A 1 93 ? 0.627 -10.093 -10.783 1.00 98.19 93 LEU A O 1
ATOM 750 N N . ASP A 1 94 ? -0.893 -8.440 -10.724 1.00 97.50 94 ASP A N 1
ATOM 751 C CA . ASP A 1 94 ? -0.604 -7.816 -12.015 1.00 97.50 94 ASP A CA 1
ATOM 752 C C . ASP A 1 94 ? 0.615 -6.881 -11.987 1.00 97.50 94 ASP A C 1
ATOM 754 O O . ASP A 1 94 ? 1.017 -6.363 -13.024 1.00 97.50 94 ASP A O 1
ATOM 758 N N . TYR A 1 95 ? 1.248 -6.712 -10.822 1.00 97.94 95 TYR A N 1
ATOM 759 C CA . TYR A 1 95 ? 2.519 -6.008 -10.688 1.00 97.94 95 TYR A CA 1
ATOM 760 C C . TYR A 1 95 ? 3.521 -6.814 -9.872 1.00 97.94 95 TYR A C 1
ATOM 762 O O . TYR A 1 95 ? 3.180 -7.409 -8.847 1.00 97.94 95 TYR A O 1
ATOM 770 N N . TYR A 1 96 ? 4.771 -6.831 -10.318 1.00 98.06 96 TYR A N 1
ATOM 771 C CA . TYR A 1 96 ? 5.888 -7.417 -9.588 1.00 98.06 96 TYR A CA 1
ATOM 772 C C . TYR A 1 96 ? 6.951 -6.342 -9.407 1.00 98.06 96 TYR A C 1
ATOM 774 O O . TYR A 1 96 ? 7.534 -5.881 -10.388 1.00 98.06 96 TYR A O 1
ATOM 782 N N . PHE A 1 97 ? 7.204 -5.951 -8.159 1.00 97.50 97 PHE A N 1
ATOM 783 C CA . PHE A 1 97 ? 8.275 -5.022 -7.829 1.00 97.50 97 PHE A CA 1
ATOM 784 C C . PHE A 1 97 ? 9.613 -5.706 -8.116 1.00 97.50 97 PHE A C 1
ATOM 786 O O . PHE A 1 97 ? 9.930 -6.726 -7.503 1.00 97.50 97 PHE A O 1
ATOM 793 N N . LYS A 1 98 ? 10.384 -5.194 -9.081 1.00 96.12 98 LYS A N 1
ATOM 794 C CA . LYS A 1 98 ? 11.632 -5.832 -9.547 1.00 96.12 98 LYS A CA 1
ATOM 795 C C . LYS A 1 98 ? 12.874 -5.304 -8.845 1.00 96.12 98 LYS A C 1
ATOM 797 O O . LYS A 1 98 ? 13.824 -6.057 -8.655 1.00 96.12 98 LYS A O 1
ATOM 802 N N . SER A 1 99 ? 12.882 -4.019 -8.501 1.00 94.94 99 SER A N 1
ATOM 803 C CA . SER A 1 99 ? 14.083 -3.362 -7.993 1.00 94.94 99 SER A CA 1
ATOM 804 C C . SER A 1 99 ? 14.336 -3.696 -6.514 1.00 94.94 99 SER A C 1
ATOM 806 O O . SER A 1 99 ? 13.497 -4.271 -5.814 1.00 94.94 99 SER A O 1
ATOM 808 N N . ASN A 1 100 ? 15.527 -3.345 -6.032 1.00 95.94 100 ASN A N 1
ATOM 809 C CA . ASN A 1 100 ? 15.855 -3.266 -4.604 1.00 95.94 100 ASN A CA 1
ATOM 810 C C . ASN A 1 100 ? 15.966 -1.795 -4.159 1.00 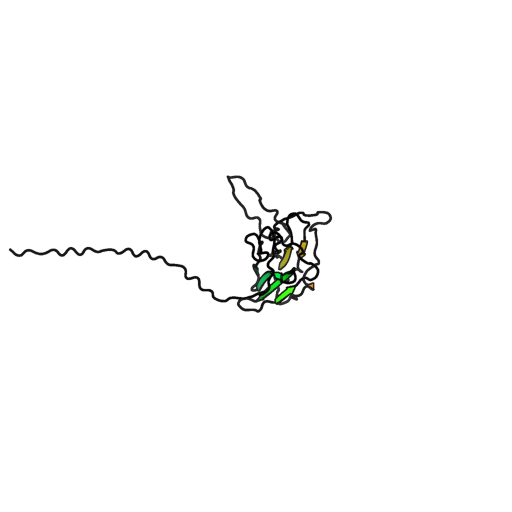95.94 100 ASN A C 1
ATOM 812 O O . ASN A 1 100 ? 16.683 -1.476 -3.212 1.00 95.94 100 ASN A O 1
ATOM 816 N N . ASP A 1 101 ? 15.319 -0.875 -4.877 1.00 95.81 101 ASP A N 1
ATOM 817 C CA . ASP A 1 101 ? 15.431 0.553 -4.605 1.00 95.81 101 ASP A CA 1
ATOM 818 C C . ASP A 1 101 ? 14.460 0.973 -3.495 1.00 95.81 101 ASP A C 1
ATOM 820 O O . ASP A 1 101 ? 13.246 0.936 -3.665 1.00 95.81 101 ASP A O 1
ATOM 824 N N . SER A 1 102 ? 14.978 1.393 -2.338 1.00 93.81 102 SER A N 1
ATOM 825 C CA . SER A 1 102 ? 14.136 1.818 -1.209 1.00 93.81 102 SER A CA 1
ATOM 826 C C . SER A 1 102 ? 13.344 3.111 -1.452 1.00 93.81 102 SER A C 1
ATOM 828 O O . SER A 1 102 ? 12.490 3.458 -0.637 1.00 93.81 102 SER A O 1
ATOM 830 N N . HIS A 1 103 ? 13.612 3.847 -2.535 1.00 94.94 103 HIS A N 1
ATOM 831 C CA . HIS A 1 103 ? 12.815 5.015 -2.916 1.00 94.94 103 HIS A CA 1
ATOM 832 C C . HIS A 1 103 ? 11.444 4.628 -3.485 1.00 94.94 103 HIS A C 1
ATOM 834 O O . HIS A 1 103 ? 10.485 5.390 -3.354 1.00 94.94 103 HIS A O 1
ATOM 840 N N . ASN A 1 104 ? 11.326 3.400 -3.995 1.00 96.06 104 ASN A N 1
ATOM 841 C CA . ASN A 1 104 ? 10.200 2.865 -4.762 1.00 96.06 104 ASN A CA 1
ATOM 842 C C . ASN A 1 104 ? 9.012 2.424 -3.877 1.00 96.06 104 ASN A C 1
ATOM 844 O O . ASN A 1 104 ? 8.307 1.452 -4.164 1.00 96.06 104 ASN A O 1
ATOM 848 N N . CYS A 1 105 ? 8.796 3.142 -2.772 1.00 95.00 105 CYS A N 1
ATOM 849 C CA . CYS A 1 105 ? 7.735 2.909 -1.796 1.00 95.00 105 CYS A CA 1
ATOM 850 C C . CYS A 1 105 ? 6.330 3.020 -2.412 1.00 95.00 105 CYS A C 1
ATOM 852 O O . CYS A 1 105 ? 6.135 3.656 -3.445 1.00 95.00 105 CYS A O 1
ATOM 854 N N . ILE A 1 106 ? 5.333 2.453 -1.725 1.00 96.69 106 ILE A N 1
ATOM 855 C CA . ILE A 1 106 ? 3.917 2.629 -2.072 1.00 96.69 106 ILE A CA 1
ATOM 856 C C . ILE A 1 106 ? 3.365 3.838 -1.314 1.00 96.69 106 ILE A C 1
ATOM 858 O O . ILE A 1 106 ? 3.389 3.857 -0.084 1.00 96.69 106 ILE A O 1
ATOM 862 N N . SER A 1 107 ? 2.817 4.806 -2.032 1.00 94.00 107 SER A N 1
ATOM 863 C CA . SER A 1 107 ? 2.022 5.897 -1.479 1.00 94.00 107 SER A CA 1
ATOM 864 C C . SER A 1 107 ? 0.532 5.573 -1.558 1.00 94.00 107 SER A C 1
ATOM 866 O O . SER A 1 107 ? 0.075 5.000 -2.552 1.00 94.00 107 SER A O 1
ATOM 868 N N . MET A 1 108 ? -0.236 5.972 -0.542 1.00 94.75 108 MET A N 1
ATOM 869 C CA . MET A 1 108 ? -1.692 5.803 -0.509 1.00 94.75 108 MET A CA 1
ATOM 870 C C . MET A 1 108 ? -2.403 7.133 -0.254 1.00 94.75 108 MET A C 1
ATOM 872 O O . MET A 1 108 ? -1.910 7.983 0.473 1.00 94.75 108 MET A O 1
ATOM 876 N N . GLY A 1 109 ? -3.588 7.308 -0.830 1.00 93.75 109 GLY A N 1
ATOM 877 C CA . GLY A 1 109 ? -4.504 8.397 -0.499 1.00 93.75 109 GLY A CA 1
ATOM 878 C C . GLY A 1 109 ? -5.938 7.895 -0.430 1.00 93.75 109 GLY A C 1
ATOM 879 O O . GLY A 1 109 ? -6.299 6.957 -1.138 1.00 93.75 109 GLY A O 1
ATOM 880 N N . ILE A 1 110 ? -6.771 8.513 0.407 1.00 93.62 110 ILE A N 1
ATOM 881 C CA . ILE A 1 110 ? -8.222 8.286 0.394 1.00 93.62 110 ILE A CA 1
ATOM 882 C C . ILE A 1 110 ? -8.906 9.605 0.075 1.00 93.62 110 ILE A C 1
ATOM 884 O O . ILE A 1 110 ? -8.718 10.593 0.782 1.00 93.62 110 ILE A O 1
ATOM 888 N N . CYS A 1 111 ? -9.708 9.595 -0.983 1.00 91.31 111 CYS A N 1
ATOM 889 C CA . CYS A 1 111 ? -10.504 10.728 -1.402 1.00 91.31 111 CYS A CA 1
ATOM 890 C C . CYS A 1 111 ? -11.542 11.083 -0.333 1.00 91.31 111 CYS A C 1
ATOM 892 O O . CYS A 1 111 ? -12.394 10.246 -0.026 1.00 91.31 111 CYS A O 1
ATOM 894 N N . PRO A 1 112 ? -11.541 12.299 0.229 1.00 86.81 112 PRO A N 1
ATOM 895 C CA . PRO A 1 112 ? -12.537 12.681 1.225 1.00 86.81 112 PRO A CA 1
ATOM 896 C C . PRO A 1 112 ? -13.939 12.808 0.615 1.00 86.81 112 PRO A C 1
ATOM 898 O O . PRO A 1 112 ? -14.922 12.574 1.311 1.00 86.81 112 PRO A O 1
ATOM 901 N N . ASN A 1 113 ? -14.026 13.159 -0.673 1.00 87.62 113 ASN A N 1
ATOM 902 C CA . ASN A 1 113 ? -15.288 13.489 -1.332 1.00 87.62 113 ASN A CA 1
ATOM 903 C C . ASN A 1 113 ? -16.071 12.251 -1.778 1.00 87.62 113 ASN A C 1
ATOM 905 O O . ASN A 1 113 ? -17.289 12.217 -1.632 1.00 87.62 113 ASN A O 1
ATOM 909 N N . ASP A 1 114 ? -15.397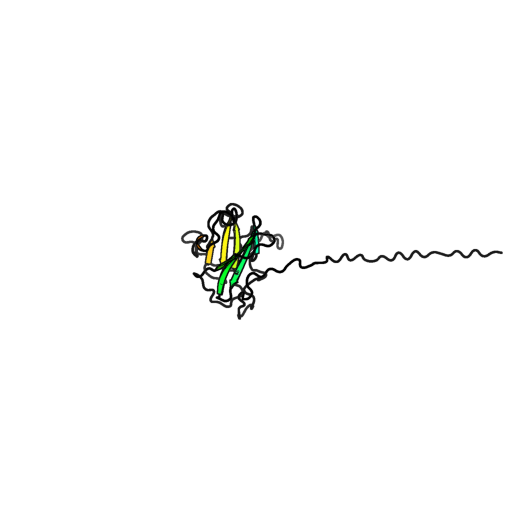 11.233 -2.318 1.00 92.75 114 ASP A N 1
ATOM 910 C CA . ASP A 1 114 ? -16.068 10.039 -2.844 1.00 92.75 114 ASP A CA 1
ATOM 911 C C . ASP A 1 114 ? -15.531 8.717 -2.276 1.00 92.75 114 ASP A C 1
ATOM 913 O O . ASP A 1 114 ? -16.073 7.660 -2.592 1.00 92.75 114 ASP A O 1
ATOM 917 N N . GLY A 1 115 ? -14.512 8.743 -1.413 1.00 94.38 115 GLY A N 1
ATOM 918 C CA . GLY A 1 115 ? -13.955 7.554 -0.773 1.00 94.38 115 GLY A CA 1
ATOM 919 C C . GLY A 1 115 ? -13.219 6.593 -1.701 1.00 94.38 115 GLY A C 1
ATOM 920 O O . GLY A 1 115 ? -13.096 5.417 -1.338 1.00 94.38 115 GLY A O 1
ATOM 921 N N . THR A 1 116 ? -12.756 7.027 -2.879 1.00 96.44 116 THR A N 1
ATOM 922 C CA . THR A 1 116 ? -11.792 6.236 -3.652 1.00 96.44 116 THR A CA 1
ATOM 923 C C . THR A 1 116 ? -10.463 6.120 -2.911 1.00 96.44 116 THR A C 1
ATOM 925 O O . THR A 1 116 ? -10.003 7.051 -2.249 1.00 96.44 116 THR A O 1
ATOM 928 N N . ILE A 1 117 ? -9.837 4.952 -3.013 1.00 96.94 117 ILE A N 1
ATOM 929 C CA . ILE A 1 117 ? -8.499 4.681 -2.492 1.00 96.94 117 ILE A CA 1
ATOM 930 C C . ILE A 1 117 ? -7.528 4.730 -3.666 1.00 96.94 117 ILE A C 1
ATOM 932 O O . ILE A 1 117 ? -7.722 4.039 -4.663 1.00 96.94 117 ILE A O 1
ATOM 936 N N . HIS A 1 118 ? -6.490 5.539 -3.531 1.00 96.00 118 HIS A N 1
ATOM 937 C CA . HIS A 1 118 ? -5.486 5.825 -4.544 1.00 96.00 118 HIS A CA 1
ATOM 938 C C . HIS A 1 118 ? -4.163 5.209 -4.131 1.00 96.00 118 HIS A C 1
ATOM 940 O O . HIS A 1 118 ? -3.743 5.400 -2.993 1.00 96.00 118 HIS A O 1
ATOM 946 N N . LEU A 1 119 ? -3.514 4.496 -5.045 1.00 96.62 119 LEU A N 1
ATOM 947 C CA . LEU A 1 119 ? -2.210 3.878 -4.847 1.00 96.62 119 LEU A CA 1
ATOM 948 C C . LEU A 1 119 ? -1.258 4.344 -5.940 1.00 96.62 119 LEU A C 1
ATOM 950 O O . LEU A 1 119 ? -1.620 4.334 -7.116 1.00 96.62 119 LEU A O 1
ATOM 954 N N . ALA A 1 120 ? -0.036 4.692 -5.559 1.00 95.38 120 ALA A N 1
ATOM 955 C CA . ALA A 1 120 ? 1.069 4.886 -6.488 1.00 95.38 120 ALA A CA 1
ATOM 956 C C . ALA A 1 120 ? 2.325 4.242 -5.929 1.00 95.38 120 ALA A C 1
ATOM 958 O O . ALA A 1 120 ? 2.551 4.291 -4.723 1.00 95.38 120 ALA A O 1
ATOM 959 N N . PHE A 1 121 ? 3.107 3.592 -6.777 1.00 96.88 121 PHE A N 1
ATOM 960 C CA . PHE A 1 121 ? 4.178 2.725 -6.308 1.00 96.88 121 PHE A CA 1
ATOM 961 C C . PHE A 1 121 ? 5.285 2.564 -7.339 1.00 96.88 121 PHE A C 1
ATOM 963 O O . PHE A 1 121 ? 5.056 2.685 -8.535 1.00 96.88 121 PHE A O 1
ATOM 970 N N . ASP A 1 122 ? 6.470 2.207 -6.859 1.00 97.00 122 ASP A N 1
ATOM 971 C CA . ASP A 1 122 ? 7.610 1.845 -7.699 1.00 97.00 122 ASP A CA 1
ATOM 972 C C . ASP A 1 122 ? 8.140 2.979 -8.590 1.00 97.00 122 ASP A C 1
ATOM 974 O O . ASP A 1 122 ? 8.194 2.848 -9.809 1.00 97.00 122 ASP A O 1
ATOM 978 N N . HIS A 1 123 ? 8.493 4.111 -7.963 1.00 94.50 123 HIS A N 1
ATOM 979 C CA . HIS A 1 123 ? 8.949 5.324 -8.652 1.00 94.50 123 HIS A CA 1
ATOM 980 C C . HIS A 1 123 ? 10.278 5.865 -8.121 1.00 94.50 123 HIS A C 1
ATOM 982 O O . HIS A 1 123 ? 10.345 6.307 -6.972 1.00 94.50 123 HIS A O 1
ATOM 988 N N . HIS A 1 124 ? 11.274 5.960 -8.998 1.00 93.69 124 HIS A N 1
ATOM 989 C CA . HIS A 1 124 ? 12.501 6.734 -8.848 1.00 93.69 124 HIS A CA 1
ATOM 990 C C . HIS A 1 124 ? 12.945 7.282 -10.213 1.00 93.69 124 HIS A C 1
ATOM 992 O O . HIS A 1 124 ? 13.915 6.827 -10.812 1.00 93.69 124 HIS A O 1
ATOM 998 N N . VAL A 1 125 ? 12.244 8.329 -10.669 1.00 92.88 125 VAL A N 1
ATOM 999 C CA . VAL A 1 125 ? 12.345 8.911 -12.022 1.00 92.88 125 VAL A CA 1
ATOM 1000 C C . VAL A 1 125 ? 11.777 7.959 -13.082 1.00 92.88 125 VAL A C 1
ATOM 1002 O O . VAL A 1 125 ? 12.312 7.807 -14.176 1.00 92.88 125 VAL A O 1
ATOM 1005 N N . ASP A 1 126 ? 10.643 7.345 -12.752 1.00 92.81 126 ASP A N 1
ATOM 1006 C CA . ASP A 1 126 ? 9.957 6.363 -13.591 1.00 92.81 126 ASP A CA 1
ATOM 1007 C C . ASP A 1 126 ? 8.616 6.892 -14.105 1.00 92.81 126 ASP A C 1
ATOM 1009 O O . ASP A 1 126 ? 8.086 7.899 -13.621 1.00 92.81 126 ASP A O 1
ATOM 1013 N N . SER A 1 127 ? 8.054 6.174 -15.081 1.00 93.31 127 SER A N 1
ATOM 1014 C CA . SER A 1 127 ? 6.660 6.355 -15.495 1.00 93.31 127 SER A CA 1
ATOM 1015 C C . SER A 1 127 ? 5.706 6.013 -14.353 1.00 93.31 127 SER A C 1
ATOM 1017 O O . SER A 1 127 ? 5.995 5.161 -13.512 1.00 93.31 127 SER A O 1
ATOM 1019 N N . LEU A 1 128 ? 4.547 6.671 -14.331 1.00 93.12 128 LEU A N 1
ATOM 1020 C CA . LEU A 1 128 ? 3.540 6.436 -13.306 1.00 93.12 128 LEU A CA 1
ATOM 1021 C C . LEU A 1 128 ? 3.088 4.962 -13.297 1.00 93.12 128 LEU A C 1
ATOM 1023 O O . LEU A 1 128 ? 2.836 4.352 -14.328 1.00 93.12 128 LEU A O 1
ATOM 1027 N N . ASN A 1 129 ? 2.931 4.426 -12.093 1.00 95.88 129 ASN A N 1
ATOM 1028 C CA . ASN A 1 129 ? 2.218 3.190 -11.808 1.00 95.88 129 ASN A CA 1
ATOM 1029 C C . ASN A 1 129 ? 1.172 3.587 -10.784 1.00 95.88 129 ASN A C 1
ATOM 1031 O O . ASN A 1 129 ? 1.493 3.836 -9.617 1.00 95.88 129 ASN A O 1
ATOM 1035 N N . TYR A 1 130 ? -0.057 3.747 -11.247 1.00 95.69 130 TYR A N 1
ATOM 1036 C CA . TYR A 1 130 ? -1.143 4.259 -10.436 1.00 95.69 130 TYR A CA 1
ATOM 1037 C C . TYR A 1 130 ? -2.362 3.362 -10.553 1.00 95.69 130 TYR A C 1
ATOM 1039 O O . TYR A 1 130 ? -2.671 2.833 -11.616 1.00 95.69 130 TYR A O 1
ATOM 1047 N N . ARG A 1 131 ? -3.057 3.196 -9.433 1.00 95.69 131 ARG A N 1
ATOM 1048 C CA . ARG A 1 131 ? -4.272 2.398 -9.322 1.00 95.69 131 ARG A CA 1
ATOM 1049 C C . ARG A 1 131 ? -5.257 3.126 -8.420 1.00 95.69 131 ARG A C 1
ATOM 1051 O O . ARG A 1 131 ? -4.871 3.711 -7.409 1.00 95.69 131 ARG A O 1
ATOM 1058 N N . VAL A 1 132 ? -6.537 3.048 -8.762 1.00 96.31 132 VAL A N 1
ATOM 1059 C CA . VAL A 1 132 ? -7.620 3.672 -7.997 1.00 96.31 132 VAL A CA 1
ATOM 1060 C C . VAL A 1 132 ? -8.744 2.679 -7.745 1.00 96.31 132 VAL A C 1
ATOM 1062 O O . VAL A 1 132 ? -8.989 1.785 -8.554 1.00 96.31 132 VAL A O 1
ATOM 1065 N N . SER A 1 133 ? -9.417 2.800 -6.606 1.00 98.06 133 SER A N 1
ATOM 1066 C CA . SER A 1 133 ? -10.608 2.009 -6.318 1.00 98.06 133 SER A CA 1
ATOM 1067 C C . SER A 1 133 ? -11.875 2.583 -6.943 1.00 98.06 133 SER A C 1
ATOM 1069 O O . SER A 1 133 ? -11.945 3.757 -7.292 1.00 98.06 133 SER A O 1
ATOM 1071 N N . LYS A 1 134 ? -12.941 1.782 -6.952 1.00 97.69 134 LYS A N 1
ATOM 1072 C CA . LYS A 1 134 ? -14.307 2.264 -7.177 1.00 97.69 134 LYS A CA 1
ATOM 1073 C C . LYS A 1 134 ? -14.700 3.293 -6.116 1.00 97.69 134 LYS A C 1
ATOM 1075 O O . LYS A 1 134 ? -14.273 3.199 -4.956 1.00 97.69 134 LYS A O 1
ATOM 1080 N N . LYS A 1 135 ? -15.553 4.242 -6.511 1.00 96.56 135 LYS A N 1
ATOM 1081 C CA . LYS A 1 135 ? -16.139 5.242 -5.609 1.00 96.56 135 LYS A CA 1
ATOM 1082 C C . LYS A 1 135 ? -16.885 4.563 -4.465 1.00 96.56 135 LYS A C 1
ATOM 1084 O O . LYS A 1 135 ? -17.527 3.532 -4.646 1.00 96.56 135 LYS A O 1
ATOM 1089 N N . GLY A 1 136 ? -16.782 5.144 -3.281 1.00 97.19 136 GLY A N 1
ATOM 1090 C CA . GLY A 1 136 ? -17.442 4.701 -2.061 1.00 97.19 136 GLY A CA 1
ATOM 1091 C C . GLY A 1 136 ? -16.729 3.576 -1.314 1.00 97.19 136 GLY A C 1
ATOM 1092 O O . GLY A 1 136 ? -17.190 3.225 -0.228 1.00 97.19 136 GLY A O 1
ATOM 1093 N N . LEU A 1 137 ? -15.621 3.013 -1.825 1.00 98.25 137 LEU A N 1
ATOM 1094 C CA . LEU A 1 137 ? -14.964 1.853 -1.204 1.00 98.25 137 LEU A CA 1
ATOM 1095 C C . LEU A 1 137 ? -14.539 2.123 0.248 1.00 98.25 137 LEU A C 1
ATOM 1097 O O . LEU A 1 137 ? -14.734 1.263 1.115 1.00 98.25 137 LEU A O 1
ATOM 1101 N N . ALA A 1 138 ? -13.992 3.312 0.516 1.00 97.38 138 ALA A N 1
ATOM 1102 C CA . ALA A 1 138 ? -13.641 3.744 1.864 1.00 97.38 138 ALA A CA 1
ATOM 1103 C C . ALA A 1 138 ? -14.802 4.430 2.604 1.00 97.38 138 ALA A C 1
ATOM 1105 O O . ALA A 1 138 ? -14.848 4.360 3.834 1.00 97.38 138 ALA A O 1
ATOM 1106 N N . THR A 1 139 ? -15.759 5.033 1.886 1.00 97.12 139 THR A N 1
ATOM 1107 C CA . THR A 1 139 ? -16.920 5.715 2.488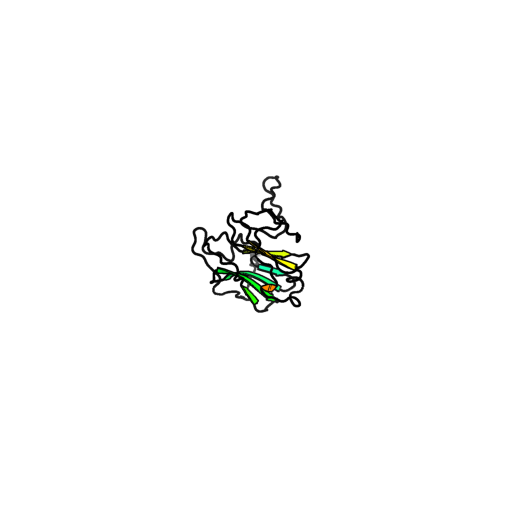 1.00 97.12 139 THR A CA 1
ATOM 1108 C C . THR A 1 139 ? -17.910 4.726 3.097 1.00 97.12 139 THR A C 1
ATOM 1110 O O . THR A 1 139 ? -18.336 4.900 4.239 1.00 97.12 139 THR A O 1
ATOM 1113 N N . TYR A 1 140 ? -18.225 3.648 2.371 1.00 96.94 140 TYR A N 1
ATOM 1114 C CA . TYR A 1 140 ? -19.212 2.628 2.737 1.00 96.94 140 TYR A CA 1
ATOM 1115 C C . TYR A 1 140 ? -18.576 1.229 2.862 1.00 96.94 140 TYR A C 1
ATOM 1117 O O . TYR A 1 140 ? -19.001 0.276 2.203 1.00 96.94 140 TYR A O 1
ATOM 1125 N N . PRO A 1 141 ? -17.581 1.041 3.747 1.00 95.88 141 PRO A N 1
ATOM 1126 C CA . PRO A 1 141 ? -16.730 -0.153 3.780 1.00 95.88 141 PRO A CA 1
ATOM 1127 C C . PRO A 1 141 ? -17.470 -1.454 4.128 1.00 95.88 141 PRO A C 1
ATOM 1129 O O . PRO A 1 141 ? -16.930 -2.536 3.901 1.00 95.88 141 PRO A O 1
ATOM 1132 N N . LYS A 1 142 ? -18.682 -1.353 4.692 1.00 95.69 142 LYS A N 1
ATOM 1133 C CA . LYS A 1 142 ? -19.571 -2.490 4.981 1.00 95.69 142 LYS A CA 1
ATOM 1134 C C . LYS A 1 142 ? -20.416 -2.923 3.778 1.00 95.69 142 LYS A C 1
ATOM 1136 O O . LYS A 1 142 ? -20.817 -4.076 3.731 1.00 95.69 142 LYS A O 1
ATOM 1141 N N . LEU A 1 143 ? -20.726 -1.995 2.870 1.00 96.31 143 LEU A N 1
ATOM 1142 C CA . LEU A 1 143 ? -21.573 -2.238 1.697 1.00 96.31 143 LEU A CA 1
ATOM 1143 C C . LEU A 1 143 ? -20.732 -2.623 0.478 1.00 96.31 143 LEU A C 1
ATOM 1145 O O . LEU A 1 143 ? -21.164 -3.3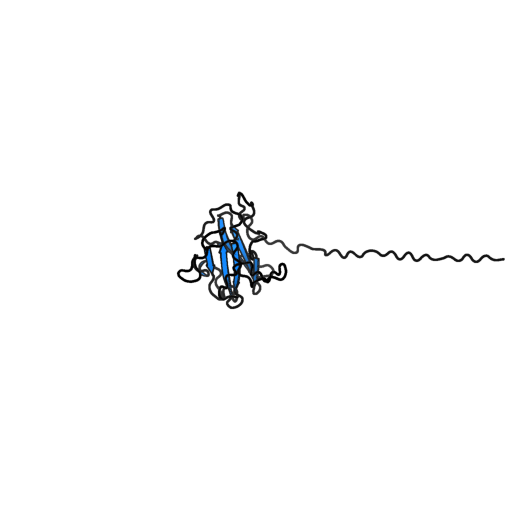95 -0.369 1.00 96.31 143 LEU A O 1
ATOM 1149 N N . MET A 1 144 ? -19.515 -2.087 0.405 1.00 97.06 144 MET A N 1
ATOM 1150 C CA . MET A 1 144 ? -18.605 -2.304 -0.710 1.00 97.06 144 MET A CA 1
ATOM 1151 C C . MET A 1 144 ? -17.787 -3.582 -0.517 1.00 97.06 144 MET A C 1
ATOM 1153 O O . MET A 1 144 ? -17.196 -3.807 0.545 1.00 97.06 144 MET A O 1
ATOM 1157 N N . LYS A 1 145 ? -17.700 -4.397 -1.574 1.00 97.12 145 LYS A N 1
ATOM 1158 C CA . LYS A 1 145 ? -16.877 -5.611 -1.597 1.00 97.12 145 LYS A CA 1
ATOM 1159 C C . LYS A 1 145 ? -15.396 -5.246 -1.434 1.00 97.12 145 LYS A C 1
ATOM 1161 O O . LYS A 1 145 ? -14.868 -4.422 -2.179 1.00 97.12 145 LYS A O 1
ATOM 1166 N N . TRP A 1 146 ? -14.718 -5.870 -0.474 1.00 98.19 146 TRP A N 1
ATOM 1167 C CA . TRP A 1 146 ? -13.268 -5.748 -0.300 1.00 98.19 146 TRP A CA 1
ATOM 1168 C C . TRP A 1 146 ? -12.564 -6.851 -1.082 1.00 98.19 146 TRP A C 1
ATOM 1170 O O . TRP A 1 146 ? -12.418 -7.964 -0.590 1.00 98.19 146 TRP A O 1
ATOM 1180 N N . ASP A 1 147 ? -12.217 -6.547 -2.326 1.00 98.38 147 ASP A N 1
ATOM 1181 C CA . ASP A 1 147 ? -11.687 -7.496 -3.301 1.00 98.38 147 ASP A CA 1
ATOM 1182 C C . ASP A 1 147 ? -10.848 -6.751 -4.348 1.00 98.38 147 ASP A C 1
ATOM 1184 O O . ASP A 1 147 ? -11.035 -5.549 -4.549 1.00 98.38 147 ASP A O 1
ATOM 1188 N N . VAL A 1 148 ? -9.946 -7.456 -5.036 1.00 98.25 148 VAL A N 1
ATOM 1189 C CA . VAL A 1 148 ? -9.100 -6.874 -6.093 1.00 98.25 148 VAL A CA 1
ATOM 1190 C C . VAL A 1 148 ? -9.944 -6.237 -7.206 1.00 98.25 148 VAL A C 1
ATOM 1192 O O . VAL A 1 148 ? -9.585 -5.173 -7.700 1.00 98.25 148 VAL A O 1
ATOM 1195 N N . SER A 1 149 ? -11.114 -6.803 -7.529 1.00 97.75 149 SER A N 1
ATOM 1196 C CA . SER A 1 149 ? -12.059 -6.254 -8.523 1.00 97.75 149 SER A CA 1
ATOM 1197 C C . SER A 1 149 ? -12.716 -4.921 -8.128 1.00 97.75 149 SER A C 1
ATOM 1199 O O . SER A 1 149 ? -13.457 -4.326 -8.917 1.00 97.75 149 SER A O 1
ATOM 1201 N N . SER A 1 150 ? -12.476 -4.439 -6.907 1.00 98.38 150 SER A N 1
ATOM 1202 C CA . SER A 1 150 ? -12.860 -3.091 -6.479 1.00 98.38 150 SER A CA 1
ATOM 1203 C C . SER A 1 150 ? -11.825 -2.032 -6.860 1.00 98.38 150 SER A C 1
ATOM 1205 O O . SER A 1 150 ? -12.047 -0.861 -6.559 1.00 98.38 150 SER A O 1
ATOM 1207 N N . PHE A 1 151 ? -10.724 -2.422 -7.508 1.00 98.31 151 PHE A N 1
ATOM 1208 C CA . PHE A 1 151 ? -9.677 -1.536 -8.000 1.00 98.31 151 PHE A CA 1
ATOM 1209 C C . PHE A 1 151 ? -9.506 -1.669 -9.510 1.00 98.31 151 PHE A C 1
ATOM 1211 O O . PHE A 1 151 ? -9.418 -2.775 -10.042 1.00 98.31 151 PHE A O 1
ATOM 1218 N N . GLU A 1 152 ? -9.388 -0.527 -10.176 1.00 97.12 152 GLU A N 1
ATOM 1219 C CA . GLU A 1 152 ? -9.118 -0.439 -11.609 1.00 97.12 152 GLU A CA 1
ATOM 1220 C C . GLU A 1 152 ? -7.702 -0.937 -11.941 1.00 97.12 152 GLU A C 1
ATOM 1222 O O . GLU A 1 152 ? -6.844 -0.930 -11.052 1.00 97.12 152 GLU A O 1
ATOM 1227 N N . PRO A 1 153 ? -7.427 -1.372 -13.184 1.00 97.12 153 PRO A N 1
ATOM 1228 C CA . PRO A 1 153 ? -6.080 -1.726 -13.626 1.00 97.12 153 PRO A CA 1
ATOM 1229 C C . PRO A 1 153 ? -5.056 -0.600 -13.424 1.00 97.12 153 PRO A C 1
ATOM 1231 O O . PRO A 1 153 ? -5.406 0.566 -13.235 1.00 97.12 153 PRO A O 1
ATOM 1234 N N . ILE A 1 154 ? -3.774 -0.959 -13.484 1.00 96.56 154 ILE A N 1
ATOM 1235 C CA . ILE A 1 154 ? -2.675 0.007 -13.390 1.00 96.56 154 ILE A CA 1
ATOM 1236 C C . ILE A 1 154 ? -2.693 0.910 -14.625 1.00 96.56 154 ILE A C 1
ATOM 1238 O O . ILE A 1 154 ? -2.783 0.422 -15.750 1.00 96.56 154 ILE A O 1
ATOM 1242 N N . THR A 1 155 ? -2.570 2.218 -14.414 1.00 93.38 155 THR A N 1
ATOM 1243 C CA . THR A 1 155 ? -2.398 3.213 -15.476 1.00 93.38 155 THR A CA 1
ATOM 1244 C C . THR A 1 155 ? -1.108 4.003 -15.277 1.00 93.38 155 THR A C 1
ATOM 1246 O O . THR A 1 155 ? -0.678 4.248 -14.143 1.00 93.38 155 THR A O 1
ATOM 1249 N N . SER A 1 156 ? -0.516 4.412 -16.398 1.00 90.00 156 SER A N 1
ATOM 1250 C CA . SER A 1 156 ? 0.661 5.280 -16.478 1.00 90.00 156 SER A CA 1
ATOM 1251 C C . SER A 1 156 ? 0.332 6.751 -16.720 1.00 90.00 156 SER A C 1
ATOM 1253 O O . SER A 1 156 ? 1.228 7.593 -16.763 1.00 90.00 156 SER A O 1
ATOM 1255 N N . GLU A 1 157 ? -0.952 7.072 -16.863 1.00 85.88 157 GLU A N 1
ATOM 1256 C CA . GLU A 1 157 ? -1.442 8.417 -17.140 1.00 85.88 157 GLU A CA 1
ATOM 1257 C C . GLU A 1 157 ? -2.727 8.685 -16.351 1.00 85.88 157 GLU A C 1
ATOM 1259 O O . GLU A 1 157 ? -3.505 7.773 -16.057 1.00 85.88 157 GLU A O 1
ATOM 1264 N N . LEU A 1 158 ? -2.953 9.950 -16.004 1.00 83.38 158 LEU A N 1
ATOM 1265 C CA . LEU A 1 158 ? -4.199 10.416 -15.374 1.00 83.38 158 LEU A CA 1
ATOM 1266 C C . LEU A 1 158 ? -5.103 11.145 -16.355 1.00 83.38 158 LEU A C 1
ATOM 1268 O O . LEU A 1 158 ? -6.322 11.151 -16.218 1.00 83.38 158 LEU A O 1
ATOM 1272 N N . GLU A 1 159 ? -4.467 11.804 -17.312 1.00 84.19 159 GLU A N 1
ATOM 1273 C CA . GLU A 1 159 ? -5.082 12.517 -18.405 1.00 84.19 159 GLU A CA 1
ATOM 1274 C C . GLU A 1 159 ? -4.514 11.909 -19.675 1.00 84.19 159 GLU A C 1
ATOM 1276 O O . GLU A 1 159 ? -3.314 11.646 -19.755 1.00 84.19 159 GLU A O 1
ATOM 1281 N N . LYS A 1 160 ? -5.391 11.675 -20.645 1.00 83.69 160 LYS A N 1
ATOM 1282 C CA . LYS A 1 160 ? -5.023 11.043 -21.904 1.00 83.69 160 LYS A CA 1
ATOM 1283 C C . LYS A 1 160 ? -3.883 11.813 -22.583 1.00 83.69 160 LYS A C 1
ATOM 1285 O O . LYS A 1 160 ? -3.973 13.035 -22.715 1.00 83.69 160 LYS A O 1
ATOM 1290 N N . ASP A 1 161 ? -2.863 11.084 -23.028 1.00 86.75 161 ASP A N 1
ATOM 1291 C CA . ASP A 1 161 ? -1.706 11.590 -23.771 1.00 86.75 161 ASP A CA 1
ATOM 1292 C C . ASP A 1 161 ? -0.830 12.562 -22.947 1.00 86.75 161 ASP A C 1
ATOM 1294 O O . ASP A 1 161 ? -0.118 13.409 -23.494 1.00 86.75 161 ASP A O 1
ATOM 1298 N N . LYS A 1 162 ? -0.878 12.457 -21.610 1.00 85.44 162 LYS A N 1
ATOM 1299 C CA . LYS A 1 162 ? -0.068 13.262 -20.680 1.00 85.44 162 LYS A CA 1
ATOM 1300 C C . LYS A 1 162 ? 0.739 12.364 -19.737 1.00 85.44 162 LYS A C 1
ATOM 1302 O O . LYS A 1 162 ? 0.345 12.172 -18.580 1.00 85.44 162 LYS A O 1
ATOM 1307 N N . PRO A 1 163 ? 1.891 11.842 -20.193 1.00 84.44 163 PRO A N 1
ATOM 1308 C CA . PRO A 1 163 ? 2.737 10.993 -19.369 1.00 84.44 163 PRO A CA 1
ATOM 1309 C C . PRO A 1 163 ? 3.339 11.768 -18.195 1.00 84.44 163 PRO A C 1
ATOM 1311 O O . PRO A 1 163 ? 3.694 12.947 -18.291 1.00 84.44 163 PRO A O 1
ATOM 1314 N N . ILE A 1 164 ? 3.482 11.078 -17.066 1.00 85.06 164 ILE A N 1
ATOM 1315 C CA . ILE A 1 164 ? 4.062 11.626 -15.840 1.00 85.06 164 ILE A CA 1
ATOM 1316 C C . ILE A 1 164 ? 5.307 10.816 -15.491 1.00 85.06 164 ILE A C 1
ATOM 1318 O O . ILE A 1 164 ? 5.228 9.605 -15.300 1.00 85.06 164 ILE A O 1
ATOM 1322 N N . ILE A 1 165 ? 6.436 11.516 -15.355 1.00 86.19 165 ILE A N 1
ATOM 1323 C CA . ILE A 1 165 ? 7.655 11.003 -14.721 1.00 86.19 165 ILE A CA 1
ATOM 1324 C C . ILE A 1 165 ? 7.719 11.528 -13.289 1.00 86.19 165 ILE A C 1
ATOM 1326 O O . ILE A 1 165 ? 7.524 12.733 -13.064 1.00 86.19 165 ILE A O 1
ATOM 1330 N N . ILE A 1 166 ? 7.944 10.642 -12.318 1.00 86.12 166 ILE A N 1
ATOM 1331 C CA . ILE A 1 166 ? 7.825 10.993 -10.900 1.00 86.12 166 ILE A CA 1
ATOM 1332 C C . ILE A 1 166 ? 8.735 10.172 -9.977 1.00 86.12 166 ILE A C 1
ATOM 1334 O O . ILE A 1 166 ? 9.196 9.089 -10.317 1.00 86.12 166 ILE A O 1
ATOM 1338 N N . THR A 1 167 ? 8.959 10.726 -8.783 1.00 83.88 167 THR A N 1
ATOM 1339 C CA . THR A 1 167 ? 9.463 10.066 -7.571 1.00 83.88 167 THR A CA 1
ATOM 1340 C C . THR A 1 167 ? 8.648 10.617 -6.395 1.00 83.88 167 THR A C 1
ATOM 1342 O O . THR A 1 167 ? 8.341 11.811 -6.380 1.00 83.88 167 THR A O 1
ATOM 1345 N N . TYR A 1 168 ? 8.309 9.784 -5.406 1.00 83.69 168 TYR A N 1
ATOM 1346 C CA . TYR A 1 168 ? 7.599 10.189 -4.176 1.00 83.69 168 TYR A CA 1
ATOM 1347 C C . TYR A 1 168 ? 6.240 10.871 -4.389 1.00 83.69 168 TYR A C 1
ATOM 1349 O O . TYR A 1 168 ? 5.978 11.939 -3.822 1.00 83.69 168 TYR A O 1
ATOM 1357 N N . LEU A 1 169 ? 5.350 10.260 -5.177 1.00 82.06 169 LEU A N 1
ATOM 1358 C CA . LEU A 1 169 ? 4.009 10.812 -5.338 1.00 82.06 169 LEU A CA 1
ATOM 1359 C C . LEU A 1 169 ? 3.298 10.966 -3.981 1.00 82.06 169 LEU A C 1
ATOM 1361 O O . LEU A 1 169 ? 3.338 10.066 -3.140 1.00 82.06 169 LEU A O 1
ATOM 1365 N N . ASN A 1 170 ? 2.623 12.102 -3.795 1.00 81.62 170 ASN A N 1
ATOM 1366 C CA . ASN A 1 170 ? 1.815 12.413 -2.623 1.00 81.62 170 ASN A CA 1
ATOM 1367 C C . ASN A 1 170 ? 0.363 12.715 -3.034 1.00 81.62 170 ASN A C 1
ATOM 1369 O O . ASN A 1 170 ? 0.141 13.463 -3.987 1.00 81.62 170 ASN A O 1
ATOM 1373 N N . PHE A 1 171 ? -0.597 12.170 -2.282 1.00 78.62 171 PHE A N 1
ATOM 1374 C CA . PHE A 1 171 ? -2.035 12.406 -2.450 1.00 78.62 171 PHE A CA 1
ATOM 1375 C C . PHE A 1 171 ? -2.607 13.421 -1.446 1.00 78.62 171 PHE A C 1
ATOM 1377 O O . PHE A 1 171 ? -3.809 13.643 -1.443 1.00 78.62 171 PHE A O 1
ATOM 1384 N N . GLY A 1 172 ? -1.792 14.000 -0.560 1.00 64.44 172 GLY A N 1
ATOM 1385 C CA . GLY A 1 172 ? -2.243 14.987 0.423 1.00 64.44 172 GLY A CA 1
ATOM 1386 C C . GLY A 1 172 ? -2.470 16.390 -0.151 1.00 64.44 172 GLY A C 1
ATOM 1387 O O . GLY A 1 172 ? -2.007 16.723 -1.243 1.00 64.44 172 GLY A O 1
ATOM 1388 N N . LYS A 1 173 ? -3.136 17.246 0.638 1.00 50.34 173 LYS A N 1
ATOM 1389 C CA . LYS A 1 173 ? -3.255 18.689 0.358 1.00 50.34 173 LYS A CA 1
ATOM 1390 C C . LYS A 1 173 ? -1.865 19.325 0.180 1.00 50.34 173 LYS A C 1
ATOM 1392 O O . LYS A 1 173 ? -0.925 18.881 0.846 1.00 50.34 173 LYS A O 1
ATOM 1397 N N . PRO A 1 174 ? -1.719 20.385 -0.640 1.00 47.97 174 PRO A N 1
ATOM 1398 C CA . PRO A 1 174 ? -0.469 21.132 -0.718 1.00 47.97 174 PRO A CA 1
ATOM 1399 C C . PRO A 1 174 ? -0.063 21.598 0.682 1.00 47.97 174 PRO A C 1
ATOM 1401 O O . PRO A 1 174 ? -0.787 22.341 1.347 1.00 47.97 174 PRO A O 1
ATOM 1404 N N . GLN A 1 175 ? 1.086 21.120 1.151 1.00 39.31 175 GLN A N 1
ATOM 1405 C CA . GLN A 1 175 ? 1.660 21.568 2.407 1.00 39.31 175 GLN A CA 1
ATOM 1406 C C . GLN A 1 175 ? 2.424 22.858 2.114 1.00 39.31 175 GLN A C 1
ATOM 1408 O O . GLN A 1 175 ? 3.377 22.858 1.339 1.00 39.31 175 GLN A O 1
ATOM 1413 N N . MET A 1 176 ? 1.981 23.973 2.694 1.00 35.84 176 MET A N 1
ATOM 1414 C CA . MET A 1 176 ? 2.704 25.237 2.588 1.00 35.84 176 MET A CA 1
ATOM 1415 C C . MET A 1 176 ? 4.026 25.096 3.350 1.00 35.84 176 MET A C 1
ATOM 1417 O O . MET A 1 176 ? 4.022 24.935 4.570 1.00 35.84 176 MET A O 1
ATOM 1421 N N . VAL A 1 177 ? 5.151 25.134 2.637 1.00 38.97 177 VAL A N 1
ATOM 1422 C CA . VAL A 1 177 ? 6.485 25.184 3.242 1.00 38.97 177 VAL A CA 1
ATOM 1423 C C . VAL A 1 177 ? 7.037 26.589 3.017 1.00 38.97 177 VAL A C 1
ATOM 1425 O O . VAL A 1 177 ? 7.250 27.000 1.879 1.00 38.97 177 VAL A O 1
ATOM 1428 N N . ILE A 1 178 ? 7.238 27.344 4.098 1.00 34.75 178 ILE A N 1
ATOM 1429 C CA . ILE A 1 178 ? 7.840 28.682 4.045 1.00 34.75 178 ILE A CA 1
ATOM 1430 C C . ILE A 1 178 ? 9.350 28.527 4.244 1.00 34.75 178 ILE A C 1
ATOM 1432 O O . ILE A 1 178 ? 9.793 28.158 5.329 1.00 34.75 178 ILE A O 1
ATOM 1436 N N . PHE A 1 179 ? 10.139 28.839 3.214 1.00 32.53 179 PHE A N 1
ATOM 1437 C CA . PHE A 1 179 ? 11.586 29.049 3.320 1.00 32.53 179 PHE A CA 1
ATOM 1438 C C . PHE A 1 179 ? 11.902 30.486 2.886 1.00 32.53 179 PHE A C 1
ATOM 1440 O O . PHE A 1 179 ? 11.548 30.888 1.782 1.00 32.53 179 PHE A O 1
ATOM 1447 N N . ASN A 1 180 ? 12.560 31.264 3.754 1.00 39.25 180 ASN A N 1
ATOM 1448 C CA . ASN A 1 180 ? 13.100 32.600 3.451 1.00 39.25 180 ASN A CA 1
ATOM 1449 C C . ASN A 1 180 ? 12.154 33.527 2.660 1.00 39.25 180 ASN A C 1
ATOM 1451 O O . ASN A 1 180 ? 12.522 34.038 1.603 1.00 39.25 180 ASN A O 1
ATOM 1455 N N . LEU A 1 181 ? 10.928 33.735 3.162 1.00 44.12 181 LEU A N 1
ATOM 1456 C CA . LEU A 1 181 ? 9.936 34.676 2.603 1.00 44.12 181 LEU A CA 1
ATOM 1457 C C . LEU A 1 181 ? 9.542 34.427 1.131 1.00 44.12 181 LEU A C 1
ATOM 1459 O O . LEU A 1 181 ? 8.829 35.236 0.544 1.00 44.12 181 LEU A O 1
ATOM 1463 N N . THR A 1 182 ? 9.938 33.294 0.549 1.00 30.97 182 THR A N 1
ATOM 1464 C CA . THR A 1 182 ? 9.541 32.878 -0.796 1.00 30.97 182 THR A CA 1
ATOM 1465 C C . THR A 1 182 ? 8.585 31.699 -0.673 1.00 30.97 182 THR A C 1
ATOM 1467 O O . THR A 1 182 ? 8.908 30.681 -0.057 1.00 30.97 182 THR A O 1
ATOM 1470 N N . ILE A 1 183 ? 7.389 31.828 -1.249 1.00 39.62 183 ILE A N 1
ATOM 1471 C CA . ILE A 1 183 ? 6.452 30.709 -1.364 1.00 39.62 183 ILE A CA 1
ATOM 1472 C C . ILE A 1 183 ? 7.012 29.771 -2.432 1.00 39.62 183 ILE A C 1
ATOM 1474 O O . ILE A 1 183 ? 6.906 30.043 -3.625 1.00 39.62 183 ILE A O 1
ATOM 1478 N N . VAL A 1 184 ? 7.626 28.671 -2.005 1.00 34.25 184 VAL A N 1
ATOM 1479 C CA . VAL A 1 184 ? 8.023 27.588 -2.905 1.00 34.25 184 VAL A CA 1
ATOM 1480 C C . VAL A 1 184 ? 6.974 26.490 -2.785 1.00 34.25 184 VAL A C 1
ATOM 1482 O O . VAL A 1 184 ? 6.869 25.827 -1.754 1.00 34.25 184 VAL A O 1
ATOM 1485 N N . PHE A 1 185 ? 6.196 26.275 -3.847 1.00 35.31 185 PHE A N 1
ATOM 1486 C CA . PHE A 1 185 ? 5.396 25.060 -3.994 1.00 35.31 185 PHE A CA 1
ATOM 1487 C C . PHE A 1 185 ? 6.347 23.895 -4.277 1.00 35.31 185 PHE A C 1
ATOM 1489 O O . PHE A 1 185 ? 6.625 23.557 -5.424 1.00 35.31 185 PHE A O 1
ATOM 1496 N N . ALA A 1 186 ? 6.910 23.307 -3.226 1.00 35.75 186 ALA A N 1
ATOM 1497 C CA . ALA A 1 186 ? 7.645 22.061 -3.346 1.00 35.75 186 ALA A CA 1
ATOM 1498 C C . ALA A 1 186 ? 6.665 20.894 -3.179 1.00 35.75 186 ALA A C 1
ATOM 1500 O O . ALA A 1 186 ? 5.914 20.847 -2.209 1.00 35.75 186 ALA A O 1
ATOM 1501 N N . VAL A 1 187 ? 6.758 19.936 -4.105 1.00 39.16 187 VAL A N 1
ATOM 1502 C CA . VAL A 1 187 ? 5.980 18.693 -4.254 1.00 39.16 187 VAL A CA 1
ATOM 1503 C C . VAL A 1 187 ? 4.865 18.845 -5.288 1.00 39.16 187 VAL A C 1
ATOM 1505 O O . VAL A 1 187 ? 3.881 19.553 -5.101 1.00 39.16 187 VAL A O 1
ATOM 1508 N N . ARG A 1 188 ? 5.041 18.128 -6.402 1.00 42.75 188 ARG A N 1
ATOM 1509 C CA . ARG A 1 188 ? 4.044 17.903 -7.449 1.00 42.75 188 ARG A CA 1
ATOM 1510 C C . ARG A 1 188 ? 2.885 17.119 -6.818 1.00 42.75 188 ARG A C 1
ATOM 1512 O O . ARG A 1 188 ? 2.880 15.893 -6.821 1.00 42.75 188 ARG A O 1
ATOM 1519 N N . VAL A 1 189 ? 1.961 17.830 -6.177 1.00 47.09 189 VAL A N 1
ATOM 1520 C CA . VAL A 1 189 ? 0.690 17.281 -5.699 1.00 47.09 189 VAL A CA 1
ATOM 1521 C C . VAL A 1 189 ? -0.080 16.872 -6.947 1.00 47.09 189 VAL A C 1
ATOM 1523 O O . VAL A 1 189 ? -0.391 17.724 -7.780 1.00 47.09 189 VAL A O 1
ATOM 1526 N N . MET A 1 190 ? -0.369 15.581 -7.116 1.00 51.12 190 MET A N 1
ATOM 1527 C CA . MET A 1 190 ? -1.414 15.211 -8.064 1.00 51.12 190 MET A CA 1
ATOM 1528 C C . MET A 1 190 ? -2.738 15.599 -7.422 1.00 51.12 190 MET A C 1
ATOM 1530 O O . MET A 1 190 ? -3.250 14.884 -6.562 1.00 51.12 190 MET A O 1
ATOM 1534 N N . ALA A 1 191 ? -3.293 16.722 -7.871 1.00 47.03 191 ALA A N 1
ATOM 1535 C CA . ALA A 1 191 ? -4.711 17.014 -7.740 1.00 47.03 191 ALA A CA 1
ATOM 1536 C C . ALA A 1 191 ? -5.483 16.043 -8.649 1.00 47.03 191 ALA A C 1
ATOM 1538 O O . ALA A 1 191 ? -6.045 16.408 -9.676 1.00 47.03 191 ALA A O 1
ATOM 1539 N N . ILE A 1 192 ? -5.476 14.755 -8.300 1.00 54.31 192 ILE A N 1
ATOM 1540 C CA . ILE A 1 192 ? -6.618 13.911 -8.640 1.00 54.31 192 ILE A CA 1
ATOM 1541 C C . ILE A 1 192 ? -7.801 14.589 -7.950 1.00 54.31 192 ILE A C 1
ATOM 1543 O O . ILE A 1 192 ? -7.618 15.041 -6.823 1.00 54.31 192 ILE A O 1
ATOM 1547 N N . ALA A 1 193 ? -8.962 14.678 -8.607 1.00 49.38 193 ALA A N 1
ATOM 1548 C CA . ALA A 1 193 ? -10.169 15.452 -8.241 1.00 49.38 193 ALA A CA 1
ATOM 1549 C C . ALA A 1 193 ? -10.756 15.248 -6.812 1.00 49.38 193 ALA A C 1
ATOM 1551 O O . ALA A 1 193 ? -11.879 15.643 -6.509 1.00 49.38 193 ALA A O 1
ATOM 1552 N N . CYS A 1 194 ? -9.997 14.610 -5.937 1.00 57.78 194 CYS A N 1
ATOM 1553 C CA . CYS A 1 194 ? -10.147 14.451 -4.508 1.00 57.78 194 CYS A CA 1
ATOM 1554 C C . CYS A 1 194 ? -9.705 15.636 -3.651 1.00 57.78 194 CYS A C 1
ATOM 1556 O O . CYS A 1 194 ? -10.074 15.645 -2.474 1.00 57.78 194 CYS A O 1
ATOM 1558 N N . TRP A 1 195 ? -8.933 16.588 -4.191 1.00 52.78 195 TRP A N 1
ATOM 1559 C CA . TRP A 1 195 ? -8.346 17.694 -3.423 1.00 52.78 195 TRP A CA 1
ATOM 1560 C C . TRP A 1 195 ? -8.307 19.006 -4.192 1.00 52.78 195 TRP A C 1
ATOM 1562 O O . TRP A 1 195 ? -7.937 18.972 -5.387 1.00 52.78 195 TRP A O 1
#

Radius of gyration: 25.57 Å; chains: 1; bounding box: 44×50×106 Å